Protein AF-A0A8H6TAQ1-F1 (afdb_monomer_lite)

pLDDT: mean 70.36, std 21.21, range [20.34, 95.06]

Foldseek 3Di:
DQFPQNVQVVVVHGDPPVCSVVVVVVVVVVVVVVVVVVPPDPDDAPADDCVQWPWAPWDCDDWPDLWFIWTKTAAGPVDDLQPPWAKEFELLAADAPGFRPNSEPVDGTDHDNHHDPLPSHMYTYAAEHHVPDAQDDDDDDDDDPDDDQDDAPNFAATEMETDDPDRDYHTGQVSCVVVQKHRDFDDWLQFACPRGDGSDNVRHTYAYIYNDPLVRLSRSLSGTADPVPGPRNVPHHHSVPDDSSSVVVVVDDDADEDEDPQVDPPHDPVVVVVVVVVLVVSVVVPHHYDYDYDPD

Structure (mmCIF, N/CA/C/O backbone):
data_AF-A0A8H6TAQ1-F1
#
_entry.id   AF-A0A8H6TAQ1-F1
#
loop_
_atom_site.group_PDB
_atom_site.id
_atom_site.type_symbol
_atom_site.label_atom_id
_atom_site.label_alt_id
_atom_site.label_comp_id
_atom_site.label_asym_id
_atom_site.label_entity_id
_atom_site.label_seq_id
_atom_site.pdbx_PDB_ins_code
_atom_site.Cartn_x
_atom_site.Cartn_y
_atom_site.Cartn_z
_atom_site.occupancy
_atom_site.B_iso_or_equiv
_atom_site.auth_seq_id
_atom_site.auth_comp_id
_atom_site.auth_asym_id
_atom_site.auth_atom_id
_atom_site.pdbx_PDB_model_num
ATOM 1 N N . MET A 1 1 ? 18.334 12.173 -37.979 1.00 51.53 1 MET A N 1
ATOM 2 C CA . MET A 1 1 ? 18.819 11.471 -36.769 1.00 51.53 1 MET A CA 1
ATOM 3 C C . MET A 1 1 ? 19.715 12.417 -35.981 1.00 51.53 1 MET A C 1
ATOM 5 O O . MET A 1 1 ? 20.386 13.231 -36.604 1.00 51.53 1 MET A O 1
ATOM 9 N N . ALA A 1 2 ? 19.670 12.401 -34.647 1.00 61.97 2 ALA A N 1
ATOM 10 C CA . ALA A 1 2 ? 20.609 13.182 -33.835 1.00 61.97 2 ALA A CA 1
ATOM 11 C C . ALA A 1 2 ? 21.993 12.512 -33.882 1.00 61.97 2 ALA A C 1
ATOM 13 O O . ALA A 1 2 ? 22.070 11.298 -33.733 1.00 61.97 2 ALA A O 1
ATOM 14 N N . THR A 1 3 ? 23.062 13.274 -34.123 1.00 78.19 3 THR A N 1
ATOM 15 C CA . THR A 1 3 ? 24.439 12.754 -34.086 1.00 78.19 3 THR A CA 1
ATOM 16 C C . THR A 1 3 ? 24.910 12.591 -32.634 1.00 78.19 3 THR A C 1
ATOM 18 O O . THR A 1 3 ? 24.432 13.340 -31.771 1.00 78.19 3 THR A O 1
ATOM 21 N N . PRO A 1 4 ? 25.858 11.677 -32.337 1.00 82.12 4 PRO A N 1
ATOM 22 C CA . PRO A 1 4 ? 26.439 11.538 -30.998 1.00 82.12 4 PRO A CA 1
ATOM 23 C C . PRO A 1 4 ? 26.922 12.878 -30.426 1.00 82.12 4 PRO A C 1
ATOM 25 O O . PRO A 1 4 ? 26.597 13.212 -29.289 1.00 82.12 4 PRO A O 1
ATOM 28 N N . ALA A 1 5 ? 27.574 13.707 -31.250 1.00 82.56 5 ALA A N 1
ATOM 29 C CA . ALA A 1 5 ? 28.028 15.046 -30.873 1.00 82.56 5 ALA A CA 1
ATOM 30 C C . ALA A 1 5 ? 26.880 15.977 -30.432 1.00 82.56 5 ALA A C 1
ATOM 32 O O . ALA A 1 5 ? 26.985 16.651 -29.408 1.00 82.56 5 ALA A O 1
ATOM 33 N N . LYS A 1 6 ? 25.743 15.975 -31.146 1.00 84.25 6 LYS A N 1
ATOM 34 C CA . LYS A 1 6 ? 24.574 16.803 -30.798 1.00 84.25 6 LYS A CA 1
ATOM 35 C C . LYS A 1 6 ? 23.941 16.377 -29.471 1.00 84.25 6 LYS A C 1
ATOM 37 O O . LYS A 1 6 ? 23.485 17.230 -28.710 1.00 84.25 6 LYS A O 1
ATOM 42 N N . THR A 1 7 ? 23.888 15.074 -29.200 1.00 85.50 7 THR A N 1
ATOM 43 C CA . THR A 1 7 ? 23.378 14.541 -27.928 1.00 85.50 7 THR A CA 1
ATOM 44 C C . THR A 1 7 ? 24.349 14.833 -26.785 1.00 85.50 7 THR A C 1
ATOM 46 O O . THR A 1 7 ? 23.918 15.307 -25.737 1.00 85.50 7 THR A O 1
ATOM 49 N N . ALA A 1 8 ? 25.653 14.653 -27.005 1.00 86.88 8 ALA A N 1
ATOM 50 C CA . ALA A 1 8 ? 26.699 14.950 -26.031 1.00 86.88 8 ALA A CA 1
ATOM 51 C C . ALA A 1 8 ? 26.699 16.423 -25.602 1.00 86.88 8 ALA A C 1
ATOM 53 O O . ALA A 1 8 ? 26.700 16.709 -24.406 1.00 86.88 8 ALA A O 1
ATOM 54 N N . SER A 1 9 ? 26.581 17.363 -26.548 1.00 87.38 9 SER A N 1
ATOM 55 C CA . SER A 1 9 ? 26.550 18.796 -26.222 1.00 87.38 9 SER A CA 1
ATOM 56 C C . SER A 1 9 ? 25.367 19.182 -25.327 1.00 87.38 9 SER A C 1
ATOM 58 O O . SER A 1 9 ? 25.495 20.077 -24.496 1.00 87.38 9 SER A O 1
ATOM 60 N N . ARG A 1 10 ? 24.223 18.487 -25.433 1.00 89.62 10 ARG A N 1
ATOM 61 C CA . ARG A 1 10 ? 23.076 18.692 -24.526 1.00 89.62 10 ARG A CA 1
ATOM 62 C C . ARG A 1 10 ? 23.354 18.227 -23.096 1.00 89.62 10 ARG A C 1
ATOM 64 O O . ARG A 1 10 ? 22.711 18.722 -22.179 1.00 89.62 10 ARG A O 1
ATOM 71 N N . LEU A 1 11 ? 24.284 17.293 -22.922 1.00 90.50 11 LEU A N 1
ATOM 72 C CA . LEU A 1 11 ? 24.740 16.775 -21.632 1.00 90.50 11 LEU A CA 1
ATOM 73 C C . LEU A 1 11 ? 26.003 17.496 -21.132 1.00 90.50 11 LEU A C 1
ATOM 75 O O . LEU A 1 11 ? 26.654 17.011 -20.213 1.00 90.50 11 LEU A O 1
ATOM 79 N N . ALA A 1 12 ? 26.362 18.632 -21.744 1.00 92.31 12 ALA A N 1
ATOM 80 C CA . ALA A 1 12 ? 27.602 19.364 -21.478 1.00 92.31 12 ALA A CA 1
ATOM 81 C C . ALA A 1 12 ? 28.881 18.522 -21.685 1.00 92.31 12 ALA A C 1
ATOM 83 O O . ALA A 1 12 ? 29.914 18.786 -21.072 1.00 92.31 12 ALA A O 1
ATOM 84 N N . PHE A 1 13 ? 28.821 17.532 -22.580 1.00 91.12 13 PHE A N 1
ATOM 85 C CA . PHE A 1 13 ? 29.953 16.707 -22.994 1.00 91.12 13 PHE A CA 1
ATOM 86 C C . PHE A 1 13 ? 30.366 17.038 -24.436 1.00 91.12 13 PHE A C 1
ATOM 88 O O . PHE A 1 13 ? 29.522 17.331 -25.287 1.00 91.12 13 PHE A O 1
ATOM 95 N N . ALA A 1 14 ? 31.664 16.984 -24.730 1.00 89.69 14 ALA A N 1
ATOM 96 C CA . ALA A 1 14 ? 32.198 17.184 -26.074 1.00 89.69 14 ALA A CA 1
ATOM 97 C C . ALA A 1 14 ? 32.838 15.885 -26.566 1.00 89.69 14 ALA A C 1
ATOM 99 O O . ALA A 1 14 ? 33.737 15.354 -25.920 1.00 89.69 14 ALA A O 1
ATOM 100 N N . ILE A 1 15 ? 32.371 15.389 -27.712 1.00 88.69 15 ILE A N 1
ATOM 101 C CA . ILE A 1 15 ? 32.983 14.256 -28.410 1.00 88.69 15 ILE A CA 1
ATOM 102 C C . ILE A 1 15 ? 33.846 14.849 -29.529 1.00 88.69 15 ILE A C 1
ATOM 104 O O . ILE A 1 15 ? 33.280 15.533 -30.390 1.00 88.69 15 ILE A O 1
ATOM 108 N N . PRO A 1 16 ? 35.177 14.641 -29.522 1.00 90.69 16 PRO A N 1
ATOM 109 C CA . PRO A 1 16 ? 36.041 15.052 -30.625 1.00 90.69 16 PRO A CA 1
ATOM 110 C C . PRO A 1 16 ? 35.575 14.442 -31.947 1.00 90.69 16 PRO A C 1
ATOM 112 O O . PRO A 1 16 ? 35.004 13.350 -31.967 1.00 90.69 16 PRO A O 1
ATOM 115 N N . GLU A 1 17 ? 35.787 15.155 -33.050 1.00 87.00 17 GLU A N 1
ATOM 116 C CA . GLU A 1 17 ? 35.286 14.738 -34.362 1.00 87.00 17 GLU A CA 1
ATOM 117 C C . GLU A 1 17 ? 35.840 13.368 -34.769 1.00 87.00 17 GLU A C 1
ATOM 119 O O . GLU A 1 17 ? 35.087 12.533 -35.266 1.00 87.00 17 GLU A O 1
ATOM 124 N N . GLU A 1 18 ? 37.101 13.094 -34.427 1.00 91.12 18 GLU A N 1
ATOM 125 C CA . GLU A 1 18 ? 37.777 11.822 -34.680 1.00 91.12 18 GLU A CA 1
ATOM 126 C C . GLU A 1 18 ? 37.161 10.614 -33.954 1.00 91.12 18 GLU A C 1
ATOM 128 O O . GLU A 1 18 ? 37.329 9.488 -34.410 1.00 91.12 18 GLU A O 1
ATOM 133 N N . HIS A 1 19 ? 36.420 10.827 -32.862 1.00 90.38 19 HIS A N 1
ATOM 134 C CA . HIS A 1 19 ? 35.819 9.750 -32.066 1.00 90.38 19 HIS A CA 1
ATOM 135 C C . HIS A 1 19 ? 34.326 9.550 -32.349 1.00 90.38 19 HIS A C 1
ATOM 137 O O . HIS A 1 19 ? 33.699 8.670 -31.757 1.00 90.38 19 HIS A O 1
ATOM 143 N N . GLN A 1 20 ? 33.709 10.350 -33.225 1.00 87.69 20 GLN A N 1
ATOM 144 C CA . GLN A 1 20 ? 32.260 10.267 -33.445 1.00 87.69 20 GLN A CA 1
ATOM 145 C C . GLN A 1 20 ? 31.812 8.894 -33.963 1.00 87.69 20 GLN A C 1
ATOM 147 O O . GLN A 1 20 ? 30.766 8.408 -33.526 1.00 87.69 20 GLN A O 1
ATOM 152 N N . ASP A 1 21 ? 32.604 8.267 -34.834 1.00 90.06 21 ASP A N 1
ATOM 153 C CA . ASP A 1 21 ? 32.304 6.945 -35.392 1.00 90.06 21 ASP A CA 1
ATOM 154 C C . ASP A 1 21 ? 32.416 5.838 -34.332 1.00 90.06 21 ASP A C 1
ATOM 156 O O . ASP A 1 21 ? 31.532 4.988 -34.237 1.00 90.06 21 ASP A O 1
ATOM 160 N N . GLU A 1 22 ? 33.428 5.900 -33.460 1.00 91.50 22 GLU A N 1
ATOM 161 C CA . GLU A 1 22 ? 33.604 4.957 -32.342 1.00 91.50 22 GLU A CA 1
ATOM 162 C C . GLU A 1 22 ? 32.435 5.044 -31.344 1.00 91.50 22 GLU A C 1
ATOM 164 O O . GLU A 1 22 ? 31.878 4.032 -30.911 1.00 91.50 22 GLU A O 1
ATOM 169 N N . TYR A 1 23 ? 32.000 6.265 -31.008 1.00 90.94 23 TYR A N 1
ATOM 170 C CA . TYR A 1 23 ? 30.825 6.476 -30.156 1.00 90.94 23 TYR A CA 1
ATOM 171 C C . TYR A 1 23 ? 29.537 5.997 -30.826 1.00 90.94 23 TYR A C 1
ATOM 173 O O . TYR A 1 23 ? 28.653 5.464 -30.150 1.00 90.94 23 TYR A O 1
ATOM 181 N N . LEU A 1 24 ? 29.405 6.182 -32.141 1.00 90.56 24 LEU A N 1
ATOM 182 C CA . LEU A 1 24 ? 28.261 5.675 -32.888 1.00 90.56 24 LEU A CA 1
ATOM 183 C C . LEU A 1 24 ? 28.220 4.143 -32.852 1.00 90.56 24 LEU A C 1
ATOM 185 O O . LEU A 1 24 ? 27.152 3.581 -32.616 1.00 90.56 24 LEU A O 1
ATOM 189 N N . GLU A 1 25 ? 29.359 3.474 -33.023 1.00 92.56 25 GLU A N 1
ATOM 190 C CA . GLU A 1 25 ? 29.460 2.015 -32.938 1.00 92.56 25 GLU A CA 1
ATOM 191 C C . GLU A 1 25 ? 29.049 1.493 -31.550 1.00 92.56 25 GLU A C 1
ATOM 193 O O . GLU A 1 25 ? 28.249 0.555 -31.450 1.00 92.56 25 GLU A O 1
ATOM 198 N N . LEU A 1 26 ? 29.508 2.145 -30.475 1.00 92.56 26 LEU A N 1
ATOM 199 C CA . LEU A 1 26 ? 29.123 1.800 -29.102 1.00 92.56 26 LEU A CA 1
ATOM 200 C C . LEU A 1 26 ? 27.617 1.982 -28.863 1.00 92.56 26 LEU A C 1
ATOM 202 O O . LEU A 1 26 ? 26.960 1.096 -28.312 1.00 92.56 26 LEU A O 1
ATOM 206 N N . LEU A 1 27 ? 27.048 3.108 -29.302 1.00 91.81 27 LEU A N 1
ATOM 207 C CA . LEU A 1 27 ? 25.613 3.375 -29.173 1.00 91.81 27 LEU A CA 1
ATOM 208 C C . LEU A 1 27 ? 24.778 2.368 -29.969 1.00 91.81 27 LEU A C 1
ATOM 210 O O . LEU A 1 27 ? 23.749 1.915 -29.477 1.00 91.81 27 LEU A O 1
ATOM 214 N N . GLN A 1 28 ? 25.234 1.961 -31.155 1.00 93.00 28 GLN A N 1
ATOM 215 C CA . GLN A 1 28 ? 24.582 0.906 -31.932 1.00 93.00 28 GLN A CA 1
ATOM 216 C C . GLN A 1 28 ? 24.657 -0.458 -31.238 1.00 93.00 28 GLN A C 1
ATOM 218 O O . GLN A 1 28 ? 23.730 -1.255 -31.360 1.00 93.00 28 GLN A O 1
ATOM 223 N N . ALA A 1 29 ? 25.737 -0.760 -30.513 1.00 94.88 29 ALA A N 1
ATOM 224 C CA . ALA A 1 29 ? 25.816 -1.983 -29.718 1.00 94.88 29 ALA A CA 1
ATOM 225 C C . ALA A 1 29 ? 24.787 -1.985 -28.575 1.00 94.88 29 ALA A C 1
ATOM 227 O O . ALA A 1 29 ? 24.110 -2.995 -28.375 1.00 94.88 29 ALA A O 1
ATOM 228 N N . ILE A 1 30 ? 24.620 -0.850 -27.885 1.00 93.50 30 ILE A N 1
ATOM 229 C CA . ILE A 1 30 ? 23.589 -0.669 -26.849 1.00 93.50 30 ILE A CA 1
ATOM 230 C C . ILE A 1 30 ? 22.185 -0.766 -27.459 1.00 93.50 30 ILE A C 1
ATOM 232 O O . ILE A 1 30 ? 21.335 -1.458 -26.906 1.00 93.50 30 ILE A O 1
ATOM 236 N N . ASP A 1 31 ? 21.950 -0.140 -28.614 1.00 93.44 31 ASP A N 1
ATOM 237 C CA . ASP A 1 31 ? 20.669 -0.197 -29.329 1.00 93.44 31 ASP A CA 1
ATOM 238 C C . ASP A 1 31 ? 20.304 -1.632 -29.729 1.00 93.44 31 ASP A C 1
ATOM 240 O O . ASP A 1 31 ? 19.191 -2.082 -29.470 1.00 93.44 31 ASP A O 1
ATOM 244 N N . ARG A 1 32 ? 21.263 -2.411 -30.250 1.00 95.06 32 ARG A N 1
ATOM 245 C CA . ARG A 1 32 ? 21.057 -3.840 -30.542 1.00 95.06 32 ARG A CA 1
ATOM 246 C C . ARG A 1 32 ? 20.730 -4.650 -29.289 1.00 95.06 32 ARG A C 1
ATOM 248 O O . ARG A 1 32 ? 19.872 -5.527 -29.351 1.00 95.06 32 ARG A O 1
ATOM 255 N N . ALA A 1 33 ? 21.396 -4.378 -28.166 1.00 93.94 33 ALA A N 1
ATOM 256 C CA . ALA A 1 33 ? 21.107 -5.048 -26.900 1.00 93.94 33 ALA A CA 1
ATOM 257 C C . ALA A 1 33 ? 19.704 -4.691 -26.381 1.00 93.94 33 ALA A C 1
ATOM 259 O O . ALA A 1 33 ? 18.945 -5.582 -26.004 1.00 93.94 33 ALA A O 1
ATOM 260 N N . ALA A 1 34 ? 19.326 -3.412 -26.435 1.00 91.88 34 ALA A N 1
ATOM 261 C CA . ALA A 1 34 ? 17.986 -2.953 -26.086 1.00 91.88 34 ALA A CA 1
ATOM 262 C C . ALA A 1 34 ? 16.926 -3.582 -27.002 1.00 91.88 34 ALA A C 1
ATOM 264 O O . ALA A 1 34 ? 15.932 -4.107 -26.513 1.00 91.88 34 ALA A O 1
ATOM 265 N N . ALA A 1 35 ? 17.161 -3.618 -28.315 1.00 92.62 35 ALA A N 1
ATOM 266 C CA . ALA A 1 35 ? 16.273 -4.264 -29.277 1.00 92.62 35 ALA A CA 1
ATOM 267 C C . ALA A 1 35 ? 16.126 -5.768 -29.008 1.00 92.62 35 ALA A C 1
ATOM 269 O O . ALA A 1 35 ? 15.024 -6.297 -29.116 1.00 92.62 35 ALA A O 1
ATOM 270 N N . ALA A 1 36 ? 17.204 -6.453 -28.613 1.00 92.06 36 ALA A N 1
ATOM 271 C CA . ALA A 1 36 ? 17.144 -7.856 -28.219 1.00 92.06 36 ALA A CA 1
ATOM 272 C C . ALA A 1 36 ? 16.288 -8.060 -26.961 1.00 92.06 36 ALA A C 1
ATOM 274 O O . ALA A 1 36 ? 15.477 -8.981 -26.938 1.00 92.06 36 ALA A O 1
ATOM 275 N N . ILE A 1 37 ? 16.415 -7.196 -25.946 1.00 88.50 37 ILE A N 1
ATOM 276 C CA . ILE A 1 37 ? 15.564 -7.222 -24.742 1.00 88.50 37 ILE A CA 1
ATOM 277 C C . ILE A 1 37 ? 14.102 -6.968 -25.119 1.00 88.50 37 ILE A C 1
ATOM 279 O O . ILE A 1 37 ? 13.239 -7.755 -24.758 1.00 88.50 37 ILE A O 1
ATOM 283 N N . MET A 1 38 ? 13.820 -5.938 -25.917 1.00 86.31 38 MET A N 1
ATOM 284 C CA . MET A 1 38 ? 12.456 -5.615 -26.358 1.00 86.31 38 MET A CA 1
ATOM 285 C C . MET A 1 38 ? 11.839 -6.686 -27.271 1.00 86.31 38 MET A C 1
ATOM 287 O O . MET A 1 38 ? 10.620 -6.745 -27.405 1.00 86.31 38 MET A O 1
ATOM 291 N N . ALA A 1 39 ? 12.666 -7.515 -27.914 1.00 88.88 39 ALA A N 1
ATOM 292 C CA . ALA A 1 39 ? 12.232 -8.662 -28.706 1.00 88.88 39 ALA A CA 1
ATOM 293 C C . ALA A 1 39 ? 11.999 -9.929 -27.866 1.00 88.88 39 ALA A C 1
ATOM 295 O O . ALA A 1 39 ? 11.503 -10.921 -28.410 1.00 88.88 39 ALA A O 1
ATOM 296 N N . HIS A 1 40 ? 12.352 -9.930 -26.572 1.00 84.31 40 HIS A N 1
ATOM 297 C CA . HIS A 1 40 ? 11.938 -11.013 -25.687 1.00 84.31 40 HIS A CA 1
ATOM 298 C C . HIS A 1 40 ? 10.407 -11.053 -25.610 1.00 84.31 40 HIS A C 1
ATOM 300 O O . HIS A 1 40 ? 9.741 -10.033 -25.813 1.00 84.31 40 HIS A O 1
ATOM 306 N N . PRO A 1 41 ? 9.827 -12.234 -25.336 1.00 76.56 41 PRO A N 1
ATOM 307 C CA . PRO A 1 41 ? 8.415 -12.324 -25.009 1.00 76.56 41 PRO A CA 1
ATOM 308 C C . PRO A 1 41 ? 8.066 -11.294 -23.928 1.00 76.56 41 PRO A C 1
ATOM 310 O O . PRO A 1 41 ? 8.909 -11.033 -23.066 1.00 76.56 41 PRO A O 1
ATOM 313 N N . PRO A 1 42 ? 6.852 -10.720 -23.964 1.00 72.62 42 PRO A N 1
ATOM 314 C CA . PRO A 1 42 ? 6.420 -9.793 -22.931 1.00 72.62 42 PRO A CA 1
ATOM 315 C C . PRO A 1 42 ? 6.604 -10.425 -21.552 1.00 72.62 42 PRO A C 1
ATOM 317 O O . PRO A 1 42 ? 6.473 -11.647 -21.402 1.00 72.62 42 PRO A O 1
ATOM 320 N N . ASP A 1 43 ? 6.901 -9.578 -20.568 1.00 71.12 43 ASP A N 1
ATOM 321 C CA . ASP A 1 43 ? 7.032 -9.998 -19.180 1.00 71.12 43 ASP A CA 1
ATOM 322 C C . ASP A 1 43 ? 5.832 -10.845 -18.751 1.00 71.12 43 ASP A C 1
ATOM 324 O O . ASP A 1 43 ? 4.712 -10.714 -19.261 1.00 71.12 43 ASP A O 1
ATOM 328 N N . TYR A 1 44 ? 6.068 -11.745 -17.798 1.00 68.94 44 TYR A N 1
ATOM 329 C CA . TYR A 1 44 ? 4.994 -12.556 -17.252 1.00 68.94 44 TYR A CA 1
ATOM 330 C C . TYR A 1 44 ? 3.896 -11.652 -16.679 1.00 68.94 44 TYR A C 1
ATOM 332 O O . TYR A 1 44 ? 4.094 -10.937 -15.697 1.00 68.94 44 TYR A O 1
ATOM 340 N N . HIS A 1 45 ? 2.712 -11.733 -17.277 1.00 67.38 45 HIS A N 1
ATOM 341 C CA . HIS A 1 45 ? 1.503 -11.125 -16.751 1.00 67.38 45 HIS A CA 1
ATOM 342 C C . HIS A 1 45 ? 0.628 -12.233 -16.165 1.00 67.38 45 HIS A C 1
ATOM 344 O O . HIS A 1 45 ? 0.233 -13.138 -16.908 1.00 67.38 45 HIS A O 1
ATOM 350 N N . PRO A 1 46 ? 0.305 -12.199 -14.858 1.00 67.19 46 PRO A N 1
ATOM 351 C CA . PRO A 1 46 ? -0.583 -13.194 -14.286 1.00 67.19 46 PRO A CA 1
ATOM 352 C C . PRO A 1 46 ? -1.936 -13.146 -14.999 1.00 67.19 46 PRO A C 1
ATOM 354 O O . PRO A 1 46 ? -2.544 -12.083 -15.152 1.00 67.19 46 PRO A O 1
ATOM 357 N N . ALA A 1 47 ? -2.383 -14.313 -15.466 1.00 69.62 47 ALA A N 1
ATOM 358 C CA . ALA A 1 47 ? -3.637 -14.437 -16.190 1.00 69.62 47 ALA A CA 1
ATOM 359 C C . ALA A 1 47 ? -4.815 -14.045 -15.291 1.00 69.62 47 ALA A C 1
ATOM 361 O O . ALA A 1 47 ? -4.896 -14.432 -14.124 1.00 69.62 47 ALA A O 1
ATOM 362 N N . VAL A 1 48 ? -5.749 -13.285 -15.855 1.00 74.56 48 VAL A N 1
ATOM 363 C CA . VAL A 1 48 ? -6.918 -12.789 -15.130 1.00 74.56 48 VAL A CA 1
ATOM 364 C C . VAL A 1 48 ? -8.074 -13.740 -15.372 1.00 74.56 48 VAL A C 1
ATOM 366 O O . VAL A 1 48 ? -8.574 -13.858 -16.491 1.00 74.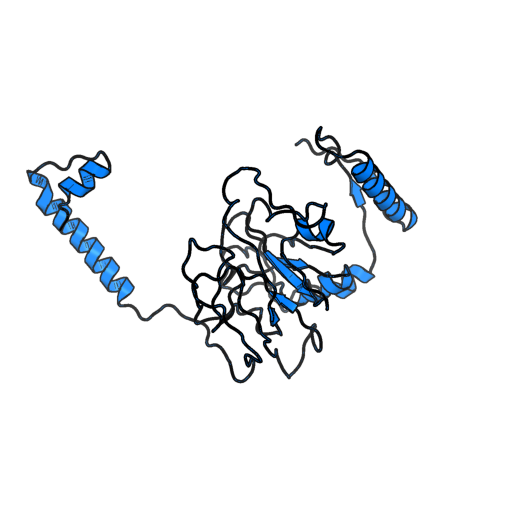56 48 VAL A O 1
ATOM 369 N N . ASP A 1 49 ? -8.536 -14.388 -14.310 1.00 77.50 49 ASP A N 1
ATOM 370 C CA . ASP A 1 49 ? -9.703 -15.255 -14.381 1.00 77.50 49 ASP A CA 1
ATOM 371 C C . ASP A 1 49 ? -10.995 -14.426 -14.323 1.00 77.50 49 ASP A C 1
ATOM 373 O O . ASP A 1 49 ? -11.567 -14.178 -13.262 1.00 77.50 49 ASP A O 1
ATOM 377 N N . LEU A 1 50 ? -11.461 -13.973 -15.487 1.00 79.25 50 LEU A N 1
ATOM 378 C CA . LEU A 1 50 ? -12.730 -13.249 -15.613 1.00 79.25 50 LEU A CA 1
ATOM 379 C C . LEU A 1 50 ? -13.957 -14.149 -15.399 1.00 79.25 50 LEU A C 1
ATOM 381 O O . LEU A 1 50 ? -15.053 -13.625 -15.200 1.00 79.25 50 LEU A O 1
ATOM 385 N N . SER A 1 51 ? -13.790 -15.476 -15.437 1.00 81.19 51 SER A N 1
ATOM 386 C CA . SER A 1 51 ? -14.870 -16.419 -15.140 1.00 81.19 51 SER A CA 1
ATOM 387 C C . SER A 1 51 ? -15.128 -16.495 -13.636 1.00 81.19 51 SER A C 1
ATOM 389 O O . SER A 1 51 ? -16.280 -16.436 -13.204 1.00 81.19 51 SER A O 1
ATOM 391 N N . ARG A 1 52 ? -14.052 -16.516 -12.841 1.00 73.44 52 ARG A N 1
ATOM 392 C CA . ARG A 1 52 ? -14.101 -16.472 -11.378 1.00 73.44 52 ARG A CA 1
ATOM 393 C C . ARG A 1 52 ? -14.357 -15.061 -10.854 1.00 73.44 52 ARG A C 1
ATOM 395 O O . ARG A 1 52 ? -15.116 -14.906 -9.903 1.00 73.44 52 ARG A O 1
ATOM 402 N N . PHE A 1 53 ? -13.800 -14.038 -11.511 1.00 76.38 53 PHE A N 1
ATOM 403 C CA . PHE A 1 53 ? -13.889 -12.634 -11.092 1.00 76.38 53 PHE A CA 1
ATOM 404 C C . PHE A 1 53 ? -14.551 -11.727 -12.139 1.00 76.38 53 PHE A C 1
ATOM 406 O O . PHE A 1 53 ? -13.914 -10.805 -12.669 1.00 76.38 53 PHE A O 1
ATOM 413 N N . PRO A 1 54 ? -15.840 -11.938 -12.457 1.00 78.75 54 PRO A N 1
ATOM 414 C CA . PRO A 1 54 ? -16.516 -11.152 -13.476 1.00 78.75 54 PRO A CA 1
ATOM 415 C C . PRO A 1 54 ? -16.622 -9.682 -13.063 1.00 78.75 54 PRO A C 1
ATOM 417 O O . PRO A 1 54 ? -16.909 -9.349 -11.907 1.00 78.75 54 PRO A O 1
ATOM 420 N N . ARG A 1 55 ? -16.425 -8.795 -14.043 1.00 78.81 55 ARG A N 1
ATOM 421 C CA . ARG A 1 55 ? -16.728 -7.365 -13.922 1.00 78.81 55 ARG A CA 1
ATOM 422 C C . ARG A 1 55 ? -18.221 -7.168 -14.186 1.00 78.81 55 ARG A C 1
ATOM 424 O O . ARG A 1 55 ? -18.723 -7.552 -15.237 1.00 78.81 55 ARG A O 1
ATOM 431 N N . ILE A 1 56 ? -18.928 -6.599 -13.223 1.00 75.25 56 ILE A N 1
ATOM 432 C CA . ILE A 1 56 ? -20.380 -6.409 -13.223 1.00 75.25 56 ILE A CA 1
ATOM 433 C C . ILE A 1 56 ? -20.656 -4.908 -13.166 1.00 75.25 56 ILE A C 1
ATOM 435 O O . ILE A 1 56 ? -20.052 -4.203 -12.359 1.00 75.25 56 ILE A O 1
ATOM 439 N N . ASP A 1 57 ? -21.571 -4.425 -14.009 1.00 74.56 57 ASP A N 1
ATOM 440 C CA . ASP A 1 57 ? -21.976 -3.012 -14.079 1.00 74.56 57 ASP A CA 1
ATOM 441 C C . ASP A 1 57 ? -20.791 -2.036 -14.233 1.00 74.56 57 ASP A C 1
ATOM 443 O O . ASP A 1 57 ? -20.803 -0.942 -13.669 1.00 74.56 57 ASP A O 1
ATOM 447 N N . ALA A 1 58 ? -19.736 -2.441 -14.950 1.00 70.31 58 ALA A N 1
ATOM 448 C CA . ALA A 1 58 ? -18.551 -1.611 -15.135 1.00 70.31 58 ALA A CA 1
ATOM 449 C C . ALA A 1 58 ? -18.873 -0.398 -16.024 1.00 70.31 58 ALA A C 1
ATOM 451 O O . ALA A 1 58 ? -19.244 -0.540 -17.190 1.00 70.31 58 ALA A O 1
ATOM 452 N N . HIS A 1 59 ? -18.719 0.799 -15.468 1.00 69.75 59 HIS A N 1
ATOM 453 C CA . HIS A 1 59 ? -18.823 2.071 -16.160 1.00 69.75 59 HIS A CA 1
ATOM 454 C C . HIS A 1 59 ? -17.451 2.732 -16.212 1.00 69.75 59 HIS A C 1
ATOM 456 O O . HIS A 1 59 ? -16.870 3.098 -15.188 1.00 69.75 59 HIS A O 1
ATOM 462 N N . PHE A 1 60 ? -16.952 2.909 -17.430 1.00 71.50 60 PHE A N 1
ATOM 463 C CA . PHE A 1 60 ? -15.681 3.568 -17.674 1.00 71.50 60 PHE A CA 1
ATOM 464 C C . PHE A 1 60 ? -15.897 5.047 -17.992 1.00 71.50 60 PHE A C 1
ATOM 466 O O . PHE A 1 60 ? -16.836 5.392 -18.718 1.00 71.50 60 PHE A O 1
ATOM 473 N N . PRO A 1 61 ? -15.050 5.931 -17.451 1.00 67.06 61 PRO A N 1
ATOM 474 C CA . PRO A 1 61 ? -15.181 7.354 -17.682 1.00 67.06 61 PRO A CA 1
ATOM 475 C C . PRO A 1 61 ? -14.858 7.709 -19.136 1.00 67.06 61 PRO A C 1
ATOM 477 O O . PRO A 1 61 ? -14.011 7.087 -19.773 1.00 67.06 61 PRO A O 1
ATOM 480 N N . ALA A 1 62 ? -15.520 8.744 -19.657 1.00 70.00 62 ALA A N 1
ATOM 481 C CA . ALA A 1 62 ? -15.166 9.303 -20.957 1.00 70.00 62 ALA A CA 1
ATOM 482 C C . ALA A 1 62 ? -13.750 9.923 -20.918 1.00 70.00 62 ALA A C 1
ATOM 484 O O . ALA A 1 62 ? -13.344 10.431 -19.864 1.00 70.00 62 ALA A O 1
ATOM 485 N N . PRO A 1 63 ? -13.016 9.950 -22.046 1.00 65.81 63 PRO A N 1
ATOM 486 C CA . PRO A 1 63 ? -11.724 10.629 -22.128 1.00 65.81 63 PRO A CA 1
ATOM 487 C C . PRO A 1 63 ? -11.797 12.074 -21.606 1.00 65.81 63 PRO A C 1
ATOM 489 O O . PRO A 1 63 ? -12.705 12.823 -21.964 1.00 65.81 63 PRO A O 1
ATOM 492 N N . GLY A 1 64 ? -10.856 12.463 -20.737 1.00 59.56 64 GLY A N 1
ATOM 493 C CA . GLY A 1 64 ? -10.805 13.800 -20.121 1.00 59.56 64 GLY A CA 1
ATOM 494 C C . GLY A 1 64 ? -11.706 14.007 -18.893 1.00 59.56 64 GLY A C 1
ATOM 495 O O . GLY A 1 64 ? -11.724 15.098 -18.324 1.00 59.56 64 GLY A O 1
ATOM 496 N N . SER A 1 65 ? -12.441 12.980 -18.459 1.00 60.12 65 SER A N 1
ATOM 497 C CA . SER A 1 65 ? -13.209 12.992 -17.210 1.00 60.12 65 SER A CA 1
ATOM 498 C C . SER A 1 65 ? -12.300 13.017 -15.975 1.00 60.12 65 SER A C 1
ATOM 500 O O . SER A 1 65 ? -11.246 12.392 -15.948 1.00 60.12 65 SER A O 1
ATOM 502 N N . THR A 1 66 ? -12.755 13.682 -14.911 1.00 54.59 66 THR A N 1
ATOM 503 C CA . THR A 1 66 ? -12.127 13.653 -13.576 1.00 54.59 66 THR A CA 1
ATOM 504 C C . THR A 1 66 ? -12.668 12.534 -12.675 1.00 54.59 66 THR A C 1
ATOM 506 O O . THR A 1 66 ? -12.328 12.466 -11.495 1.00 54.59 66 THR A O 1
ATOM 509 N N . ARG A 1 67 ? -13.561 11.684 -13.198 1.00 57.19 67 ARG A N 1
ATOM 510 C CA . ARG A 1 67 ? -14.169 10.557 -12.474 1.00 57.19 67 ARG A CA 1
ATOM 511 C C . ARG A 1 67 ? -13.455 9.257 -12.815 1.00 57.19 67 ARG A C 1
ATOM 513 O O . ARG A 1 67 ? -13.305 8.982 -13.997 1.00 57.19 67 ARG A O 1
ATOM 520 N N . SER A 1 68 ? -13.110 8.455 -11.810 1.00 62.66 68 SER A N 1
ATOM 521 C CA . SER A 1 68 ? -12.609 7.084 -11.990 1.00 62.66 68 SER A CA 1
ATOM 522 C C . SER A 1 68 ? -13.703 6.136 -12.499 1.00 62.66 68 SER A C 1
ATOM 524 O O . SER A 1 68 ? -14.897 6.458 -12.456 1.00 62.66 68 SER A O 1
ATOM 526 N N . ALA A 1 69 ? -13.293 4.956 -12.967 1.00 65.19 69 ALA A N 1
ATOM 527 C CA . ALA A 1 69 ? -14.216 3.881 -13.303 1.00 65.19 69 ALA A CA 1
ATOM 528 C C . ALA A 1 69 ? -15.042 3.445 -12.085 1.00 65.19 69 ALA A C 1
ATOM 530 O O . ALA A 1 69 ? -14.569 3.456 -10.947 1.00 65.19 69 ALA A O 1
ATOM 531 N N . THR A 1 70 ? -16.288 3.052 -12.330 1.00 64.19 70 THR A N 1
ATOM 532 C CA . THR A 1 70 ? -17.159 2.450 -11.319 1.00 64.19 70 THR A CA 1
ATOM 533 C C . THR A 1 70 ? -17.605 1.072 -11.774 1.00 64.19 70 THR A C 1
ATOM 535 O O . THR A 1 70 ? -17.591 0.759 -12.958 1.00 64.19 70 THR A O 1
ATOM 538 N N . GLY A 1 71 ? -17.979 0.209 -10.839 1.00 62.88 71 GLY A N 1
ATOM 539 C CA . GLY A 1 71 ? -18.433 -1.137 -11.161 1.00 62.88 71 GLY A CA 1
ATOM 540 C C . GLY A 1 71 ? -18.414 -2.031 -9.939 1.00 62.88 71 GLY A C 1
ATOM 541 O O . GLY A 1 71 ? -18.328 -1.558 -8.803 1.00 62.88 71 GLY A O 1
ATOM 542 N N . ARG A 1 72 ? -18.499 -3.336 -10.165 1.00 66.94 72 ARG A N 1
ATOM 543 C CA . ARG A 1 72 ? -18.347 -4.366 -9.139 1.00 66.94 72 ARG A CA 1
ATOM 544 C C . ARG A 1 72 ? -17.543 -5.524 -9.700 1.00 66.94 72 ARG A C 1
ATOM 546 O O . ARG A 1 72 ? -17.694 -5.890 -10.859 1.00 66.94 72 ARG A O 1
ATOM 553 N N . ILE A 1 73 ? -16.713 -6.124 -8.869 1.00 69.69 73 ILE A N 1
ATOM 554 C CA . ILE A 1 73 ? -16.058 -7.397 -9.140 1.00 69.69 73 ILE A CA 1
ATOM 555 C C . ILE A 1 73 ? -16.653 -8.386 -8.162 1.00 69.69 73 ILE A C 1
ATOM 557 O O . ILE A 1 73 ? -16.592 -8.172 -6.948 1.00 69.69 73 ILE A O 1
ATOM 561 N N . ARG A 1 74 ? -17.249 -9.458 -8.677 1.00 71.12 74 ARG A N 1
ATOM 562 C CA . ARG A 1 74 ? -17.590 -10.588 -7.816 1.00 71.12 74 ARG A CA 1
ATOM 563 C C . ARG A 1 74 ? -16.280 -11.292 -7.482 1.00 71.12 74 ARG A C 1
ATOM 565 O O . ARG A 1 74 ? -15.553 -11.654 -8.392 1.00 71.12 74 ARG A O 1
ATOM 572 N N . GLY A 1 75 ? -15.954 -11.391 -6.204 1.00 67.25 75 GLY A N 1
ATOM 573 C CA . GLY A 1 75 ? -14.840 -12.196 -5.732 1.00 67.25 75 GLY A CA 1
ATOM 574 C C . GLY A 1 75 ? -15.209 -13.666 -5.665 1.00 67.25 75 GLY A C 1
ATOM 575 O O . GLY A 1 75 ? -16.235 -14.093 -6.196 1.00 67.25 75 GLY A O 1
ATOM 576 N N . ASP A 1 76 ? -14.359 -14.418 -4.984 1.00 69.44 76 ASP A N 1
ATOM 577 C CA . ASP A 1 76 ? -14.393 -15.870 -5.000 1.00 69.44 76 ASP A CA 1
ATOM 578 C C . ASP A 1 76 ? -15.738 -16.447 -4.515 1.00 69.44 76 ASP A C 1
ATOM 580 O O . ASP A 1 76 ? -16.148 -16.155 -3.383 1.00 69.44 76 ASP A O 1
ATOM 584 N N . PRO A 1 77 ? -16.447 -17.246 -5.339 1.00 63.69 77 PRO A N 1
ATOM 585 C CA . PRO A 1 77 ? -17.708 -17.868 -4.939 1.00 63.69 77 PRO A CA 1
ATOM 586 C C . PRO A 1 77 ? -17.546 -18.869 -3.790 1.00 63.69 77 PRO A C 1
ATOM 588 O O . PRO A 1 77 ? -18.499 -19.062 -3.036 1.00 63.69 77 PRO A O 1
ATOM 591 N N . ASP A 1 78 ? -16.354 -19.449 -3.631 1.00 68.19 78 ASP A N 1
ATOM 592 C CA . ASP A 1 78 ? -16.048 -20.423 -2.577 1.00 68.19 78 ASP A CA 1
ATOM 593 C C . ASP A 1 78 ? -15.885 -19.768 -1.188 1.00 68.19 78 ASP A C 1
ATOM 595 O O . ASP A 1 78 ? -15.834 -20.452 -0.165 1.00 68.19 78 ASP A O 1
ATOM 599 N N . GLY A 1 79 ? -15.902 -18.430 -1.134 1.00 62.06 79 GLY A N 1
ATOM 600 C CA . GLY A 1 79 ? -15.871 -17.651 0.099 1.00 62.06 79 GLY A CA 1
ATOM 601 C C . GLY A 1 79 ? -14.468 -17.461 0.683 1.00 62.06 79 GLY A C 1
ATOM 602 O O . GLY A 1 79 ? -13.462 -17.923 0.160 1.00 62.06 79 GLY A O 1
ATOM 603 N N . GLY A 1 80 ? -14.398 -16.704 1.774 1.00 75.69 80 GLY A N 1
ATOM 604 C CA . GLY A 1 80 ? -13.166 -16.356 2.480 1.00 75.69 80 GLY A CA 1
ATOM 605 C C . GLY A 1 80 ? -13.472 -15.430 3.655 1.00 75.69 80 GLY A C 1
ATOM 606 O O . GLY A 1 80 ? -14.642 -15.192 3.964 1.00 75.69 80 GLY A O 1
ATOM 607 N N . LEU A 1 81 ? -12.441 -14.852 4.276 1.00 80.50 81 LEU A N 1
ATOM 608 C CA . LEU A 1 81 ? -12.589 -13.929 5.417 1.00 80.50 81 LEU A CA 1
ATOM 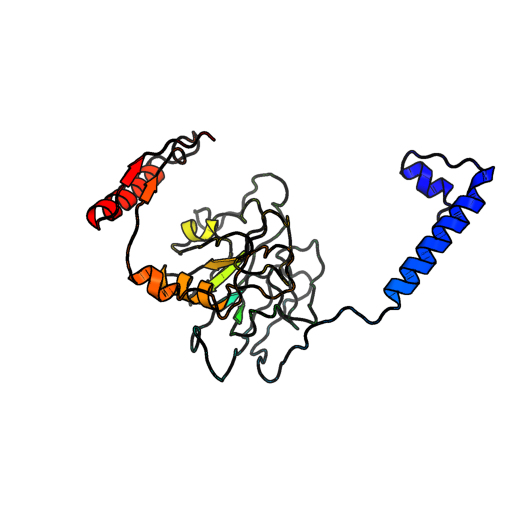609 C C . LEU A 1 81 ? -13.546 -12.755 5.135 1.00 80.50 81 LEU A C 1
ATOM 611 O O . LEU A 1 81 ? -14.212 -12.253 6.036 1.00 80.50 81 LEU A O 1
ATOM 615 N N . LEU A 1 82 ? -13.651 -12.343 3.869 1.00 79.50 82 LEU A N 1
ATOM 616 C CA . LEU A 1 82 ? -14.481 -11.221 3.422 1.00 79.50 82 LEU A CA 1
ATOM 617 C C . LEU A 1 82 ? -15.778 -11.659 2.716 1.00 79.50 82 LEU A C 1
ATOM 619 O O . LEU A 1 82 ? -16.389 -10.865 1.999 1.00 79.50 82 LEU A O 1
ATOM 623 N N . ALA A 1 83 ? -16.225 -12.906 2.898 1.00 80.38 83 ALA A N 1
ATOM 624 C CA . ALA A 1 83 ? -17.455 -13.402 2.281 1.00 80.38 83 ALA A CA 1
ATOM 625 C C . ALA A 1 83 ? -18.669 -12.514 2.620 1.00 80.38 83 ALA A C 1
ATOM 627 O O . ALA A 1 83 ? -18.906 -12.143 3.771 1.00 80.38 83 ALA A O 1
ATOM 628 N N . GLY A 1 84 ? -19.441 -12.143 1.593 1.00 75.69 84 GLY A N 1
ATOM 629 C CA . GLY A 1 84 ? -20.606 -11.261 1.739 1.00 75.69 84 GLY A CA 1
ATOM 630 C C . GLY A 1 84 ? -20.267 -9.802 2.071 1.00 75.69 84 GLY A C 1
ATOM 631 O O . GLY A 1 84 ? -21.173 -8.998 2.300 1.00 75.69 84 GLY A O 1
ATOM 632 N N . ARG A 1 85 ? -18.981 -9.435 2.095 1.00 76.94 85 ARG A N 1
ATOM 633 C CA . ARG A 1 85 ? -18.520 -8.053 2.223 1.00 76.94 85 ARG A CA 1
ATOM 634 C C . ARG A 1 85 ? -18.190 -7.488 0.846 1.00 76.94 85 ARG A C 1
ATOM 636 O O . ARG A 1 85 ? -18.091 -8.196 -0.151 1.00 76.94 85 ARG A O 1
ATOM 643 N N . SER A 1 86 ? -18.056 -6.176 0.779 1.00 73.56 86 SER A N 1
ATOM 644 C CA . SER A 1 86 ? -17.542 -5.495 -0.407 1.00 73.56 86 SER A CA 1
ATOM 645 C C . SER A 1 86 ? -16.408 -4.591 0.027 1.00 73.56 86 SER A C 1
ATOM 647 O O . SER A 1 86 ? -16.474 -4.056 1.120 1.00 73.56 86 SER A O 1
ATOM 649 N N . VAL A 1 87 ? -15.384 -4.392 -0.787 1.00 71.12 87 VAL A N 1
ATOM 650 C CA . VAL A 1 87 ? -14.351 -3.398 -0.475 1.00 71.12 87 VAL A CA 1
ATOM 651 C C . VAL A 1 87 ? -14.214 -2.409 -1.607 1.00 71.12 87 VAL A C 1
ATOM 653 O O . VAL A 1 87 ? -14.540 -2.737 -2.736 1.00 71.12 87 VAL A O 1
ATOM 656 N N . CYS A 1 88 ? -13.763 -1.203 -1.311 1.00 74.50 88 CYS A N 1
ATOM 657 C CA . CYS A 1 88 ? -13.412 -0.200 -2.288 1.00 74.50 88 CYS A CA 1
ATOM 658 C C . CYS A 1 88 ? -11.896 -0.139 -2.446 1.00 74.50 88 CYS A C 1
ATOM 660 O O . CYS A 1 88 ? -11.172 -0.019 -1.456 1.00 74.50 88 CYS A O 1
ATOM 662 N N . LEU A 1 89 ? -11.432 -0.187 -3.690 1.00 70.50 89 LEU A N 1
ATOM 663 C CA . LEU A 1 89 ? -10.022 -0.009 -4.028 1.00 70.50 89 LEU A CA 1
ATOM 664 C C . LEU A 1 89 ? -9.754 1.447 -4.420 1.00 70.50 89 LEU A C 1
ATOM 666 O O . LEU A 1 89 ? -10.579 2.068 -5.096 1.00 70.50 89 LEU A O 1
ATOM 670 N N . LYS A 1 90 ? -8.610 1.988 -3.985 1.00 73.62 90 LYS A N 1
ATOM 671 C CA . LYS A 1 90 ? -8.095 3.280 -4.464 1.00 73.62 90 LYS A CA 1
ATOM 672 C C . LYS A 1 90 ? -7.754 3.153 -5.950 1.00 73.62 90 LYS A C 1
ATOM 674 O O . LYS A 1 90 ? -7.256 2.122 -6.375 1.00 73.62 90 LYS A O 1
ATOM 679 N N . ASP A 1 91 ? -7.958 4.214 -6.726 1.00 72.12 91 ASP A N 1
ATOM 680 C CA . ASP A 1 91 ? -7.700 4.232 -8.181 1.00 72.12 91 ASP A CA 1
ATOM 681 C C . ASP A 1 91 ? -6.220 3.982 -8.555 1.00 72.12 91 ASP A C 1
ATOM 683 O O . ASP A 1 91 ? -5.893 3.664 -9.695 1.00 72.12 91 ASP A O 1
ATOM 687 N N . THR A 1 92 ? -5.306 4.101 -7.586 1.00 74.94 92 THR A N 1
ATOM 688 C CA . THR A 1 92 ? -3.891 3.732 -7.736 1.00 74.94 92 THR A CA 1
ATOM 689 C C . THR A 1 92 ? -3.633 2.232 -7.634 1.00 74.94 92 THR A C 1
ATOM 691 O O . THR A 1 92 ? -2.557 1.788 -8.022 1.00 74.94 92 THR A O 1
ATOM 694 N N . ILE A 1 93 ? -4.603 1.454 -7.147 1.00 76.94 93 ILE A N 1
ATOM 695 C CA . ILE A 1 93 ? -4.559 -0.006 -7.087 1.00 76.94 93 ILE A CA 1
ATOM 696 C C . ILE A 1 93 ? -5.032 -0.563 -8.423 1.00 76.94 93 ILE A C 1
ATOM 698 O O . ILE A 1 93 ? -6.161 -0.317 -8.851 1.00 76.94 93 ILE A O 1
ATOM 702 N N . SER A 1 94 ? -4.171 -1.339 -9.071 1.00 78.44 94 SER A N 1
ATOM 703 C CA . SER A 1 94 ? -4.456 -1.869 -10.397 1.00 78.44 94 SER A CA 1
ATOM 704 C C . SER A 1 94 ? -5.365 -3.071 -10.355 1.00 78.44 94 SER A C 1
ATOM 706 O O . SER A 1 94 ? -5.218 -4.007 -9.565 1.00 78.44 94 SER A O 1
ATOM 708 N N . VAL A 1 95 ? -6.311 -3.047 -11.278 1.00 76.56 95 VAL A N 1
ATOM 709 C CA . VAL A 1 95 ? -7.318 -4.073 -11.424 1.00 76.56 95 VAL A CA 1
ATOM 710 C C . VAL A 1 95 ? -7.505 -4.324 -12.908 1.00 76.56 95 VAL A C 1
ATOM 712 O O . VAL A 1 95 ? -7.870 -3.436 -13.678 1.00 76.56 95 VAL A O 1
ATOM 715 N N . ALA A 1 96 ? -7.292 -5.576 -13.293 1.00 76.69 96 ALA A N 1
ATOM 716 C CA . ALA A 1 96 ? -7.314 -5.970 -14.686 1.00 76.69 96 ALA A CA 1
ATOM 717 C C . ALA A 1 96 ? -8.597 -5.569 -15.417 1.00 76.69 96 ALA A C 1
ATOM 719 O O . ALA A 1 96 ? -9.712 -5.790 -14.915 1.00 76.69 96 ALA A O 1
ATOM 720 N N . GLY A 1 97 ? -8.412 -5.055 -16.633 1.00 74.56 97 GLY A N 1
ATOM 721 C CA . GLY A 1 97 ? -9.495 -4.691 -17.541 1.00 74.56 97 GLY A CA 1
ATOM 722 C C . GLY A 1 97 ? -10.249 -3.424 -17.144 1.00 74.56 97 GLY A C 1
ATOM 723 O O . GLY A 1 97 ? -11.322 -3.179 -17.692 1.00 74.56 97 GLY A O 1
ATOM 724 N N . VAL A 1 98 ? -9.724 -2.633 -16.203 1.00 76.12 98 VAL A N 1
ATOM 725 C CA . VAL A 1 98 ? -10.314 -1.349 -15.826 1.00 76.12 98 VAL A CA 1
ATOM 726 C C . VAL A 1 98 ? -9.306 -0.212 -15.976 1.00 76.12 98 VAL A C 1
ATOM 728 O O . VAL A 1 98 ? -8.199 -0.313 -15.447 1.00 76.12 98 VAL A O 1
ATOM 731 N N . PRO A 1 99 ? -9.679 0.873 -16.678 1.00 74.94 99 PRO A N 1
ATOM 732 C CA . PRO A 1 99 ? -8.859 2.065 -16.785 1.00 74.94 99 PRO A CA 1
ATOM 733 C C . PRO A 1 99 ? -8.683 2.746 -15.430 1.00 74.94 99 PRO A C 1
ATOM 735 O O . PRO A 1 99 ? -9.663 3.079 -14.758 1.00 74.94 99 PRO A O 1
ATOM 738 N N . GLN A 1 100 ? -7.430 3.005 -15.086 1.00 73.31 100 GLN A N 1
ATOM 739 C CA . GLN A 1 100 ? -7.019 3.796 -13.937 1.00 73.31 100 GLN A CA 1
ATOM 740 C C . GLN A 1 100 ? -6.690 5.210 -14.395 1.00 73.31 100 GLN A C 1
ATOM 742 O O . GLN A 1 100 ? -6.040 5.403 -15.428 1.00 73.31 100 GLN A O 1
ATOM 747 N N . LEU A 1 101 ? -7.138 6.202 -13.628 1.00 70.75 101 LEU A N 1
ATOM 748 C CA . LEU A 1 101 ? -6.813 7.605 -13.886 1.00 70.75 101 LEU A CA 1
ATOM 749 C C . LEU A 1 101 ? -5.746 8.131 -12.930 1.00 70.75 101 LEU A C 1
ATOM 751 O O . LEU A 1 101 ? -5.209 9.211 -13.155 1.00 70.75 101 LEU A O 1
ATOM 755 N N . PHE A 1 102 ? -5.458 7.409 -11.841 1.00 70.00 102 PHE A N 1
ATOM 756 C CA . PHE A 1 102 ? -4.551 7.856 -10.776 1.00 70.00 102 PHE A CA 1
ATOM 757 C C . PHE A 1 102 ? -4.942 9.242 -10.226 1.00 70.00 102 PHE A C 1
ATOM 759 O O . PHE A 1 102 ? -4.106 10.022 -9.770 1.00 70.00 102 PHE A O 1
ATOM 766 N N . GLY A 1 103 ? -6.224 9.593 -10.379 1.00 65.81 103 GLY A N 1
ATOM 767 C CA . GLY A 1 103 ? -6.756 10.938 -10.194 1.00 65.81 103 GLY A CA 1
ATOM 768 C C . GLY A 1 103 ? -6.179 12.025 -11.124 1.00 65.81 103 GLY A C 1
ATOM 769 O O . GLY A 1 103 ? -6.647 13.160 -11.096 1.00 65.81 103 GLY A O 1
ATOM 770 N N . THR A 1 104 ? -5.178 11.764 -11.953 1.00 62.78 104 THR A N 1
ATOM 771 C CA . THR A 1 104 ? -4.467 12.791 -12.722 1.00 62.78 104 THR A CA 1
ATOM 772 C C . THR A 1 104 ? -4.893 12.840 -14.180 1.00 62.78 104 THR A C 1
ATOM 774 O O . THR A 1 104 ? -5.373 11.867 -14.744 1.00 62.78 104 THR A O 1
ATOM 777 N N . ASN A 1 105 ? -4.685 13.992 -14.814 1.00 65.88 105 ASN A N 1
ATOM 778 C CA . ASN A 1 105 ? -4.736 14.111 -16.271 1.00 65.88 105 ASN A CA 1
ATOM 779 C C . ASN A 1 105 ? -3.337 14.145 -16.907 1.00 65.88 105 ASN A C 1
ATOM 781 O O . ASN A 1 105 ? -3.236 14.370 -18.109 1.00 65.88 105 ASN A O 1
ATOM 785 N N . ALA A 1 106 ? -2.272 14.008 -16.108 1.00 66.88 106 ALA A N 1
ATOM 786 C CA . ALA A 1 106 ? -0.895 13.969 -16.600 1.00 66.88 106 ALA A CA 1
ATOM 787 C C . ALA A 1 106 ? -0.527 12.616 -17.229 1.00 66.88 106 ALA A C 1
ATOM 789 O O . ALA A 1 106 ? 0.407 12.538 -18.020 1.00 66.88 106 ALA A O 1
ATOM 790 N N . ILE A 1 107 ? -1.259 11.564 -16.867 1.00 66.38 107 ILE A N 1
ATOM 791 C CA . ILE A 1 107 ? -1.082 10.200 -17.353 1.00 66.38 107 ILE A CA 1
ATOM 792 C C . ILE A 1 107 ? -2.367 9.852 -18.103 1.00 66.38 107 ILE A C 1
ATOM 794 O O . ILE A 1 107 ? -3.463 10.038 -17.571 1.00 66.38 107 ILE A O 1
ATOM 798 N N . GLU A 1 108 ? -2.244 9.410 -19.354 1.00 67.94 108 GLU A N 1
ATOM 799 C CA . GLU A 1 108 ? -3.392 8.872 -20.085 1.00 67.94 108 GLU A CA 1
ATOM 800 C C . GLU A 1 108 ? -3.933 7.641 -19.358 1.00 67.94 108 GLU A C 1
ATOM 802 O O . GLU A 1 108 ? -3.177 6.897 -18.735 1.00 67.94 108 GLU A O 1
ATOM 807 N N . SER A 1 109 ? -5.248 7.425 -19.428 1.00 65.38 109 SER A N 1
ATOM 808 C CA . SER A 1 109 ? -5.889 6.319 -18.719 1.00 65.38 109 SER A CA 1
ATOM 809 C C . SER A 1 109 ? -5.197 4.995 -19.043 1.00 65.38 109 SER A C 1
ATOM 811 O O . SER A 1 109 ? -5.175 4.572 -20.201 1.00 65.38 109 SER A O 1
ATOM 813 N N . PHE A 1 110 ? -4.659 4.338 -18.021 1.00 66.00 110 PHE A N 1
ATOM 814 C CA . PHE A 1 110 ? -3.900 3.107 -18.179 1.00 66.00 110 PHE A CA 1
ATOM 815 C C . PHE A 1 110 ? -4.771 1.922 -17.779 1.00 66.00 110 PHE A C 1
ATOM 817 O O . PHE A 1 110 ? -5.363 1.918 -16.704 1.00 66.00 110 PHE A O 1
ATOM 824 N N . THR A 1 111 ? -4.886 0.924 -18.652 1.00 67.12 111 THR A N 1
ATOM 825 C CA . THR A 1 111 ? -5.620 -0.310 -18.348 1.00 67.12 111 THR A CA 1
ATOM 826 C C . THR A 1 111 ? -4.617 -1.439 -18.218 1.00 67.12 111 THR A C 1
ATOM 828 O O . THR A 1 111 ? -4.041 -1.866 -19.219 1.00 67.12 111 THR A O 1
ATOM 831 N N . GLN A 1 112 ? -4.403 -1.930 -16.998 1.00 65.44 112 GLN A N 1
ATOM 832 C CA . GLN A 1 112 ? -3.532 -3.083 -16.805 1.00 65.44 112 GLN A CA 1
ATOM 833 C C . GLN A 1 112 ? -4.165 -4.361 -17.365 1.00 65.44 112 GLN A C 1
ATOM 835 O O . GLN A 1 112 ? -5.362 -4.623 -17.206 1.00 65.44 112 GLN A O 1
ATOM 840 N N . LEU A 1 113 ? -3.322 -5.170 -18.012 1.00 55.62 113 LEU A N 1
ATOM 841 C CA . LEU A 1 113 ? -3.669 -6.514 -18.484 1.00 55.62 113 LEU A CA 1
ATOM 842 C C . LEU A 1 113 ? -3.660 -7.551 -17.353 1.00 55.62 113 LEU A C 1
ATOM 844 O O . LEU A 1 113 ? -4.189 -8.644 -17.526 1.00 55.62 113 LEU A O 1
ATOM 848 N N . PHE A 1 114 ? -3.094 -7.199 -16.198 1.00 55.12 114 PHE A N 1
ATOM 849 C CA . PHE A 1 114 ? -3.027 -8.036 -15.009 1.00 55.12 114 PHE A CA 1
ATOM 850 C C . PHE A 1 114 ? -3.640 -7.320 -13.800 1.00 55.12 114 PHE A C 1
ATOM 852 O O . PHE A 1 114 ? -3.830 -6.105 -13.800 1.00 55.12 114 PHE A O 1
ATOM 859 N N . ALA A 1 115 ? -4.039 -8.095 -12.796 1.00 54.53 115 ALA A N 1
ATOM 860 C CA . ALA A 1 115 ? -4.527 -7.582 -11.523 1.00 54.53 115 ALA A CA 1
ATOM 861 C C . ALA A 1 115 ? -3.503 -7.912 -10.444 1.00 54.53 115 ALA A C 1
ATOM 863 O O . ALA A 1 115 ? -2.782 -8.905 -10.562 1.00 54.53 115 ALA A O 1
ATOM 864 N N . TRP A 1 116 ? -3.485 -7.122 -9.376 1.00 55.78 116 TRP A N 1
ATOM 865 C CA . TRP A 1 116 ? -2.765 -7.498 -8.169 1.00 55.78 116 TRP A CA 1
ATOM 866 C C . TRP A 1 116 ? -3.224 -8.891 -7.688 1.00 55.78 116 TRP A C 1
ATOM 868 O O . TRP A 1 116 ? -4.420 -9.060 -7.421 1.00 55.78 116 TRP A O 1
ATOM 878 N N . PRO A 1 117 ? -2.309 -9.875 -7.542 1.00 50.78 117 PRO A N 1
ATOM 879 C CA . PRO A 1 117 ? -2.620 -11.224 -7.056 1.00 50.78 117 PRO A CA 1
ATOM 880 C C . PRO A 1 117 ? -3.491 -11.298 -5.791 1.00 50.78 117 PRO A C 1
ATOM 882 O O . PRO A 1 117 ? -4.297 -12.215 -5.653 1.00 50.78 117 PRO A O 1
ATOM 885 N N . VAL A 1 118 ? -3.361 -10.328 -4.880 1.00 49.19 118 VAL A N 1
ATOM 886 C CA . VAL A 1 118 ? -4.019 -10.337 -3.565 1.00 49.19 118 VAL A CA 1
ATOM 887 C C . VAL A 1 118 ? -5.508 -9.950 -3.643 1.00 49.19 118 VAL A C 1
ATOM 889 O O . VAL A 1 118 ? -6.305 -10.414 -2.831 1.00 49.19 118 VAL A O 1
ATOM 892 N N . PHE A 1 119 ? -5.943 -9.196 -4.663 1.00 49.84 119 PHE A N 1
ATOM 893 C CA . PHE A 1 119 ? -7.331 -8.702 -4.782 1.00 49.84 119 PHE A CA 1
ATOM 894 C C . PHE A 1 119 ? -8.223 -9.493 -5.742 1.00 49.84 119 PHE A C 1
ATOM 896 O O . PHE A 1 119 ? -9.217 -8.985 -6.265 1.00 49.84 119 PHE A O 1
ATOM 903 N N . ALA A 1 120 ? -7.952 -10.788 -5.890 1.00 36.09 120 ALA A N 1
ATOM 904 C CA . ALA A 1 120 ? -8.935 -11.745 -6.394 1.00 36.09 120 ALA A CA 1
ATOM 905 C C . ALA A 1 120 ? -10.267 -11.720 -5.590 1.00 36.09 120 ALA A C 1
ATOM 907 O O . ALA A 1 120 ? -11.304 -12.174 -6.058 1.00 36.09 120 ALA A O 1
ATOM 908 N N . PHE A 1 121 ? -10.313 -11.124 -4.398 1.00 37.56 121 PHE A N 1
ATOM 909 C CA . PHE A 1 121 ? -11.504 -11.091 -3.552 1.00 37.56 121 PHE A CA 1
ATOM 910 C C . PHE A 1 121 ? -12.220 -9.723 -3.593 1.00 37.56 121 PHE A C 1
ATOM 912 O O . PHE A 1 121 ? -11.778 -8.763 -2.980 1.00 37.56 121 PHE A O 1
ATOM 919 N N . PHE A 1 122 ? -13.352 -9.673 -4.312 1.00 33.34 122 PHE A N 1
ATOM 920 C CA . PHE A 1 122 ? -14.451 -8.684 -4.262 1.00 33.34 122 PHE A CA 1
ATOM 921 C C . PHE A 1 122 ? -14.062 -7.198 -4.187 1.00 33.34 122 PHE A C 1
ATOM 923 O O . PHE A 1 122 ? -13.836 -6.683 -3.103 1.00 33.34 122 PHE A O 1
ATOM 930 N N . ALA A 1 123 ? -14.190 -6.439 -5.279 1.00 31.25 123 ALA A N 1
ATOM 931 C CA . ALA A 1 123 ? -14.048 -4.978 -5.236 1.00 31.25 123 ALA A CA 1
ATOM 932 C C . ALA A 1 123 ? -15.277 -4.241 -5.799 1.00 31.25 123 ALA A C 1
ATOM 934 O O . ALA A 1 123 ? -15.669 -4.414 -6.952 1.00 31.25 123 ALA A O 1
ATOM 935 N N . LEU A 1 124 ? -15.893 -3.401 -4.972 1.00 26.61 124 LEU A N 1
ATOM 936 C CA . LEU A 1 124 ? -16.524 -2.146 -5.377 1.00 26.61 124 LEU A CA 1
ATOM 937 C C . LEU A 1 124 ? -15.410 -1.123 -5.691 1.00 26.61 124 LEU A C 1
ATOM 939 O O . LEU A 1 124 ? -14.277 -1.251 -5.244 1.00 26.61 124 LEU A O 1
ATOM 943 N N . TRP A 1 125 ? -15.706 -0.114 -6.500 1.00 35.22 125 TRP A N 1
ATOM 944 C CA . TRP A 1 125 ? -14.728 0.898 -6.916 1.00 35.22 125 TRP A CA 1
ATOM 945 C C . TRP A 1 125 ? -15.058 2.199 -6.206 1.00 35.22 125 TRP A C 1
ATOM 947 O O . TRP A 1 125 ? -16.225 2.603 -6.206 1.00 35.22 125 TRP A O 1
ATOM 957 N N . ALA A 1 126 ? -14.066 2.864 -5.617 1.00 29.64 126 ALA A N 1
ATOM 958 C CA . ALA A 1 126 ? -14.257 4.204 -5.082 1.00 29.64 126 ALA A CA 1
ATOM 959 C C . ALA A 1 126 ? -13.313 5.211 -5.731 1.00 29.64 126 ALA A C 1
ATOM 961 O O . ALA A 1 126 ? -12.171 4.936 -6.083 1.00 29.64 126 ALA A O 1
ATOM 962 N N . TRP A 1 127 ? -13.864 6.409 -5.862 1.00 29.86 127 TRP A N 1
ATOM 963 C CA . TRP A 1 127 ? -13.267 7.600 -6.435 1.00 29.86 127 TRP A CA 1
ATOM 964 C C . TRP A 1 127 ? -12.006 8.037 -5.668 1.00 29.86 127 TRP A C 1
ATOM 966 O O . TRP A 1 127 ? -12.064 8.281 -4.458 1.00 29.86 127 TRP A O 1
ATOM 976 N N . CYS A 1 128 ? -10.893 8.214 -6.390 1.00 32.75 128 CYS A N 1
ATOM 977 C CA . CYS A 1 128 ? -9.703 8.917 -5.907 1.00 32.75 128 CYS A CA 1
ATOM 978 C C . CYS A 1 128 ? -9.548 10.278 -6.609 1.00 32.75 128 CYS A C 1
ATOM 980 O O . CYS A 1 128 ? -9.730 10.383 -7.821 1.00 32.75 128 CYS A O 1
ATOM 982 N N . GLU A 1 129 ? -9.240 11.324 -5.838 1.00 34.41 129 GLU A N 1
ATOM 983 C CA . GLU A 1 129 ? -8.889 12.648 -6.363 1.00 34.41 129 GLU A CA 1
ATOM 984 C C . GLU A 1 129 ? -7.422 12.729 -6.815 1.00 34.41 129 GLU A C 1
ATOM 986 O O . GLU A 1 129 ? -6.683 11.750 -6.774 1.00 34.41 129 GLU A O 1
ATOM 991 N N . SER A 1 130 ? -7.054 13.912 -7.303 1.00 27.22 130 SER A N 1
ATOM 992 C CA . SER A 1 130 ? -6.108 14.155 -8.380 1.00 27.22 130 SER A CA 1
ATOM 993 C C . SER A 1 130 ? -4.649 14.349 -7.978 1.00 27.22 130 SER A C 1
ATOM 995 O O . SER A 1 130 ? -4.388 15.201 -7.135 1.00 27.22 130 SER A O 1
ATOM 997 N N . LEU A 1 131 ? -3.683 13.722 -8.683 1.00 32.22 131 LEU A N 1
ATOM 998 C CA . LEU A 1 131 ? -2.260 14.147 -8.660 1.00 32.22 131 LEU A CA 1
ATOM 999 C C . LEU A 1 131 ? -2.043 15.532 -9.317 1.00 32.22 131 LEU A C 1
ATOM 1001 O O . LEU A 1 131 ? -1.007 15.785 -9.928 1.00 32.22 131 LEU A O 1
ATOM 1005 N N . ARG A 1 132 ? -3.004 16.457 -9.224 1.00 27.05 132 ARG A N 1
ATOM 1006 C CA . ARG A 1 132 ? -2.795 17.863 -9.595 1.00 27.05 132 ARG A CA 1
ATOM 1007 C C . ARG A 1 132 ? -2.067 18.670 -8.515 1.00 27.05 132 ARG A C 1
ATOM 1009 O O . ARG A 1 132 ? -1.707 19.807 -8.792 1.00 27.05 132 ARG A O 1
ATOM 1016 N N . ALA A 1 133 ? -1.780 18.087 -7.350 1.00 28.67 133 ALA A N 1
ATOM 1017 C CA . ALA A 1 133 ? -0.793 18.595 -6.396 1.00 28.67 133 ALA A CA 1
ATOM 1018 C C . ALA A 1 133 ? -0.405 17.497 -5.390 1.00 28.67 133 ALA A C 1
ATOM 1020 O O . ALA A 1 133 ? -1.292 16.927 -4.760 1.00 28.67 133 ALA A O 1
ATOM 1021 N N . GLY A 1 134 ? 0.898 17.243 -5.202 1.00 30.23 134 GLY A N 1
ATOM 1022 C CA . GLY A 1 134 ? 1.384 16.609 -3.968 1.00 30.23 134 GLY A CA 1
ATOM 1023 C C . GLY A 1 134 ? 2.298 15.383 -4.066 1.00 30.23 134 GLY A C 1
ATOM 1024 O O . GLY A 1 134 ? 2.145 14.492 -3.248 1.00 30.23 134 GLY A O 1
ATOM 1025 N N . ILE A 1 135 ? 3.258 15.328 -4.999 1.00 30.59 135 ILE A N 1
ATOM 1026 C CA . ILE A 1 135 ? 4.508 14.549 -4.774 1.00 30.59 135 ILE A CA 1
ATOM 1027 C C . ILE A 1 135 ? 5.650 15.481 -4.331 1.00 30.59 135 ILE A C 1
ATOM 1029 O O . ILE A 1 135 ? 6.599 15.079 -3.671 1.00 30.59 135 ILE A O 1
ATOM 1033 N N . TYR A 1 136 ? 5.521 16.774 -4.610 1.00 23.78 136 TYR A N 1
ATOM 1034 C CA . TYR A 1 136 ? 6.416 17.803 -4.113 1.00 23.78 136 TYR A CA 1
ATOM 1035 C C . TYR A 1 136 ? 5.547 18.898 -3.517 1.00 23.78 136 TYR A C 1
ATOM 1037 O O . TYR A 1 136 ? 4.521 19.233 -4.102 1.00 23.78 136 TYR A O 1
ATOM 1045 N N . TYR A 1 137 ? 5.932 19.359 -2.328 1.00 21.34 137 TYR A N 1
ATOM 1046 C CA . TYR A 1 137 ? 5.393 20.473 -1.550 1.00 21.34 137 TYR A CA 1
ATOM 1047 C C . TYR A 1 137 ? 4.391 21.414 -2.250 1.00 21.34 137 TYR A C 1
ATOM 1049 O O . TYR A 1 137 ? 4.576 21.795 -3.399 1.00 21.34 137 TYR A O 1
ATOM 1057 N N . TRP A 1 138 ? 3.440 21.892 -1.438 1.00 20.34 138 TRP A N 1
ATOM 1058 C CA . TRP A 1 138 ? 2.677 23.151 -1.513 1.00 20.34 138 TRP A CA 1
ATOM 1059 C C . TRP A 1 138 ? 1.156 22.963 -1.449 1.00 20.34 138 TRP A C 1
ATOM 1061 O O . TRP A 1 138 ? 0.497 22.544 -2.394 1.00 20.34 138 TRP A O 1
ATOM 1071 N N . TRP A 1 139 ? 0.632 23.327 -0.274 1.00 24.38 139 TRP A N 1
ATOM 1072 C CA . TRP A 1 139 ? -0.636 24.011 -0.029 1.00 24.38 139 TRP A CA 1
ATOM 1073 C C . TRP A 1 139 ? -1.355 24.487 -1.294 1.00 24.38 139 TRP A C 1
ATOM 1075 O O . TRP A 1 139 ? -0.965 25.525 -1.802 1.00 24.38 139 TRP A O 1
ATOM 1085 N N . PHE A 1 140 ? -2.429 23.828 -1.740 1.00 20.67 140 PHE A N 1
ATOM 1086 C CA . PHE A 1 140 ? -3.508 24.529 -2.445 1.00 20.67 140 PHE A CA 1
ATOM 1087 C C . PHE A 1 140 ? -4.873 23.862 -2.255 1.00 20.67 140 PHE A C 1
ATOM 1089 O O . PHE A 1 140 ? -5.018 22.644 -2.164 1.00 20.67 140 PHE A O 1
ATOM 1096 N N . GLU A 1 141 ? -5.850 24.751 -2.118 1.00 25.45 141 GLU A N 1
ATOM 1097 C CA . GLU A 1 141 ? -7.215 24.570 -1.649 1.00 25.45 141 GLU A CA 1
ATOM 1098 C C . GLU A 1 141 ? -8.138 23.870 -2.649 1.00 25.45 141 GLU A C 1
ATOM 1100 O O . GLU A 1 141 ? -8.045 24.112 -3.848 1.00 25.45 141 GLU A O 1
ATOM 1105 N N . LEU A 1 142 ? -9.130 23.135 -2.132 1.00 22.50 142 LEU A N 1
ATOM 1106 C CA . LEU A 1 142 ? -10.450 22.999 -2.754 1.00 22.50 142 LEU A CA 1
ATOM 1107 C C . LEU A 1 142 ? -11.503 22.801 -1.653 1.00 22.50 142 LEU A C 1
ATOM 1109 O O . LEU A 1 142 ? -11.561 21.779 -0.973 1.00 22.50 142 LEU A O 1
ATOM 1113 N N . TRP A 1 143 ? -12.311 23.842 -1.466 1.00 22.88 143 TRP A N 1
ATOM 1114 C CA . TRP A 1 143 ? -13.401 23.930 -0.503 1.00 22.88 143 TRP A CA 1
ATOM 1115 C C . TRP A 1 143 ? -14.671 23.283 -1.066 1.00 22.88 143 TRP A C 1
ATOM 1117 O O . TRP A 1 143 ? -15.150 23.679 -2.126 1.00 22.88 143 TRP A O 1
ATOM 1127 N N . LEU A 1 144 ? -15.279 22.352 -0.329 1.00 22.92 144 LEU A N 1
ATOM 1128 C CA . LEU A 1 144 ? -16.660 21.918 -0.562 1.00 22.92 144 LEU A CA 1
ATOM 1129 C C . LEU A 1 144 ? -17.344 21.699 0.793 1.00 22.92 144 LEU A C 1
ATOM 1131 O O . LEU A 1 144 ? -17.128 20.692 1.452 1.00 22.92 144 LEU A O 1
ATOM 1135 N N . HIS A 1 145 ? -18.169 22.678 1.182 1.00 24.11 145 HIS A N 1
ATOM 1136 C CA . HIS A 1 145 ? -18.935 22.753 2.436 1.00 24.11 145 HIS A CA 1
ATOM 1137 C C . HIS A 1 145 ? -18.080 22.714 3.719 1.00 24.11 145 HIS A C 1
ATOM 1139 O O . HIS A 1 145 ? -18.071 21.754 4.479 1.00 24.11 145 HIS A O 1
ATOM 1145 N N . SER A 1 146 ? -17.406 23.841 3.964 1.00 21.70 146 SER A N 1
ATOM 1146 C CA . SER A 1 146 ? -16.939 24.344 5.269 1.00 21.70 146 SER A CA 1
ATOM 1147 C C . SER A 1 146 ? -15.941 23.526 6.107 1.00 21.70 146 SER A C 1
ATOM 1149 O O . SER A 1 146 ? -15.545 24.031 7.154 1.00 21.70 146 SER A O 1
ATOM 1151 N N . TYR A 1 147 ? -15.472 22.348 5.677 1.00 23.19 147 TYR A N 1
ATOM 1152 C CA . TYR A 1 147 ? -14.446 21.578 6.403 1.00 23.19 147 TYR A CA 1
ATOM 1153 C C . TYR A 1 147 ? -13.418 20.911 5.467 1.00 23.19 147 TYR A C 1
ATOM 1155 O O . TYR A 1 147 ? -13.765 20.389 4.409 1.00 23.19 147 TYR A O 1
ATOM 1163 N N . TRP A 1 148 ? -12.140 20.945 5.864 1.00 24.34 148 TRP A N 1
ATOM 1164 C CA . TRP A 1 148 ? -11.008 20.275 5.204 1.00 24.34 148 TRP A CA 1
ATOM 1165 C C . TRP A 1 148 ? -11.026 18.763 5.501 1.00 24.34 148 TRP A C 1
ATOM 1167 O O . TRP A 1 148 ? -11.226 18.379 6.649 1.00 24.34 148 TRP A O 1
ATOM 1177 N N . ILE A 1 149 ? -10.818 17.904 4.490 1.00 25.70 149 ILE A N 1
ATOM 1178 C CA . ILE A 1 149 ? -10.953 16.428 4.603 1.00 25.70 149 ILE A CA 1
ATOM 1179 C C . ILE A 1 149 ? -9.613 15.707 4.311 1.00 25.70 149 ILE A C 1
ATOM 1181 O O . ILE A 1 149 ? -9.588 14.650 3.689 1.00 25.70 149 ILE A O 1
ATOM 1185 N N . GLY A 1 150 ? -8.469 16.278 4.706 1.00 32.56 150 GLY A N 1
ATOM 1186 C CA . GLY A 1 150 ? -7.155 15.631 4.537 1.00 32.56 150 GLY A CA 1
ATOM 1187 C C . GLY A 1 150 ? -6.634 15.541 3.088 1.00 32.56 150 GLY A C 1
ATOM 1188 O O . GLY A 1 150 ? -7.379 15.742 2.123 1.00 32.56 150 GLY A O 1
ATOM 1189 N N . GLY A 1 151 ? -5.331 15.269 2.942 1.00 36.16 151 GLY A N 1
ATOM 1190 C CA . GLY A 1 151 ? -4.623 15.027 1.671 1.00 36.16 151 GLY A CA 1
ATOM 1191 C C . GLY A 1 151 ? -4.093 13.590 1.555 1.00 36.16 151 GLY A C 1
ATOM 1192 O O . GLY A 1 151 ? -4.284 12.792 2.474 1.00 36.16 151 GLY A O 1
ATOM 1193 N N . ASP A 1 152 ? -3.451 13.262 0.426 1.00 42.22 152 ASP A N 1
ATOM 1194 C CA . ASP A 1 152 ? -2.644 12.038 0.329 1.00 42.22 152 ASP A CA 1
ATOM 1195 C C . ASP A 1 152 ? -1.427 12.167 1.257 1.00 42.22 152 ASP A C 1
ATOM 1197 O O . ASP A 1 152 ? -0.924 13.273 1.478 1.00 42.22 152 ASP A O 1
ATOM 1201 N N . ASP A 1 153 ? -1.003 11.060 1.857 1.00 37.53 153 ASP A N 1
ATOM 1202 C CA . ASP A 1 153 ? 0.134 11.061 2.778 1.00 37.53 153 ASP A CA 1
ATOM 1203 C C . ASP A 1 153 ? 1.387 11.499 2.001 1.00 37.53 153 ASP A C 1
ATOM 1205 O O . ASP A 1 153 ? 1.534 11.146 0.829 1.00 37.53 153 ASP A O 1
ATOM 1209 N N . GLN A 1 154 ? 2.303 12.234 2.640 1.00 33.28 154 GLN A N 1
ATOM 1210 C CA . GLN A 1 154 ? 3.551 12.769 2.049 1.00 33.28 154 GLN A CA 1
ATOM 1211 C C . GLN A 1 154 ? 4.575 11.667 1.663 1.00 33.28 154 GLN A C 1
ATOM 1213 O O . GLN A 1 154 ? 5.782 11.879 1.738 1.00 33.28 154 GLN A O 1
ATOM 1218 N N . GLY A 1 155 ? 4.109 10.470 1.296 1.00 29.34 155 GLY A N 1
ATOM 1219 C CA . GLY A 1 155 ? 4.923 9.278 1.079 1.00 29.34 155 GLY A CA 1
ATOM 1220 C C . GLY A 1 155 ? 4.279 8.139 0.277 1.00 29.34 155 GLY A C 1
ATOM 1221 O O . GLY A 1 155 ? 4.852 7.069 0.267 1.00 29.34 155 GLY A O 1
ATOM 1222 N N . GLY A 1 156 ? 3.135 8.301 -0.403 1.00 34.50 156 GLY A N 1
ATOM 1223 C CA . GLY A 1 156 ? 2.630 7.236 -1.304 1.00 34.50 156 GLY A CA 1
ATOM 1224 C C . GLY A 1 156 ? 1.778 6.135 -0.645 1.00 34.50 156 GLY A C 1
ATOM 1225 O O . GLY A 1 156 ? 1.596 5.050 -1.205 1.00 34.50 156 GLY A O 1
ATOM 1226 N N . SER A 1 157 ? 1.207 6.405 0.533 1.00 36.62 157 SER A N 1
ATOM 1227 C CA . SER A 1 157 ? 0.309 5.480 1.236 1.00 36.62 157 SER A CA 1
ATOM 1228 C C . SER A 1 157 ? -1.043 5.297 0.517 1.00 36.62 157 SER A C 1
ATOM 1230 O O . SER A 1 157 ? -1.767 6.246 0.207 1.00 36.62 157 SER A O 1
ATOM 1232 N N . VAL A 1 158 ? -1.450 4.049 0.311 1.00 49.03 158 VAL A N 1
ATOM 1233 C CA . VAL A 1 158 ? -2.681 3.629 -0.370 1.00 49.03 158 VAL A CA 1
ATOM 1234 C C . VAL A 1 158 ? -3.543 2.808 0.592 1.00 49.03 158 VAL A C 1
ATOM 1236 O O . VAL A 1 158 ? -3.018 2.078 1.429 1.00 49.03 158 VAL A O 1
ATOM 1239 N N . SER A 1 159 ? -4.876 2.924 0.528 1.00 47.69 159 SER A N 1
ATOM 1240 C CA . SER A 1 159 ? -5.750 2.126 1.405 1.00 47.69 159 SER A CA 1
ATOM 1241 C C . SER A 1 159 ? -6.825 1.323 0.667 1.00 47.69 159 SER A C 1
ATOM 1243 O O . SER A 1 159 ? -7.184 1.616 -0.473 1.00 47.69 159 SER A O 1
ATOM 1245 N N . VAL A 1 160 ? -7.330 0.292 1.343 1.00 48.72 160 VAL A N 1
ATOM 1246 C CA . VAL A 1 160 ? -8.413 -0.608 0.915 1.00 48.72 160 VAL A CA 1
ATOM 1247 C C . VAL A 1 160 ? -9.570 -0.433 1.889 1.00 48.72 160 VAL A C 1
ATOM 1249 O O . VAL A 1 160 ? -9.374 -0.600 3.090 1.00 48.72 160 VAL A O 1
ATOM 1252 N N . VAL A 1 161 ? -10.762 -0.074 1.410 1.00 52.22 161 VAL A N 1
ATOM 1253 C CA . VAL A 1 161 ? -11.844 0.411 2.289 1.00 52.22 161 VAL A CA 1
ATOM 1254 C C . VAL A 1 161 ? -13.006 -0.580 2.399 1.00 52.22 161 VAL A C 1
ATOM 1256 O O . VAL A 1 161 ? -13.528 -1.001 1.378 1.00 52.22 161 VAL A O 1
ATOM 1259 N N . ALA A 1 162 ? -13.501 -0.915 3.595 1.00 36.06 162 ALA A N 1
ATOM 1260 C CA . ALA A 1 162 ? -14.787 -1.629 3.750 1.00 36.06 162 ALA A CA 1
ATOM 1261 C C . ALA A 1 162 ? -15.974 -0.763 3.251 1.00 36.06 162 ALA A C 1
ATOM 1263 O O . ALA A 1 162 ? -15.916 0.464 3.332 1.00 36.06 162 ALA A O 1
ATOM 1264 N N . PRO A 1 163 ? -17.094 -1.328 2.761 1.00 35.69 163 PRO A N 1
ATOM 1265 C CA . PRO A 1 163 ? -18.072 -0.554 2.019 1.00 35.69 163 PRO A CA 1
ATOM 1266 C C . PRO A 1 163 ? -18.911 0.298 2.979 1.00 35.69 163 PRO A C 1
ATOM 1268 O O . PRO A 1 163 ? -19.503 -0.192 3.951 1.00 35.69 163 PRO A O 1
ATOM 1271 N N . TYR A 1 164 ? -19.014 1.585 2.665 1.00 30.78 164 TYR A N 1
ATOM 1272 C CA . TYR A 1 164 ? -20.024 2.481 3.211 1.00 30.78 164 TYR A CA 1
ATOM 1273 C C . TYR A 1 164 ? -21.025 2.819 2.102 1.00 30.78 164 TYR A C 1
ATOM 1275 O O . TYR A 1 164 ? -20.639 3.196 0.993 1.00 30.78 164 TYR A O 1
ATOM 1283 N N . LEU A 1 165 ? -22.320 2.670 2.395 1.00 24.80 165 LEU A N 1
ATOM 1284 C CA . LEU A 1 165 ? -23.414 3.068 1.511 1.00 24.80 165 LEU A CA 1
ATOM 1285 C C . LEU A 1 165 ? -23.573 4.598 1.592 1.00 24.80 165 LEU A C 1
ATOM 1287 O O . LEU A 1 165 ? -24.495 5.118 2.207 1.00 24.80 165 LEU A O 1
ATOM 1291 N N . GLY A 1 166 ? -22.606 5.318 1.029 1.00 24.16 166 GLY A N 1
ATOM 1292 C CA . GLY A 1 166 ? -22.563 6.777 1.040 1.00 24.16 166 GLY A CA 1
ATOM 1293 C C . GLY A 1 166 ? -21.219 7.286 0.541 1.00 24.16 166 GLY A C 1
ATOM 1294 O O . GLY A 1 166 ? -20.338 7.551 1.337 1.00 24.16 166 GLY A O 1
ATOM 1295 N N . ALA A 1 167 ? -21.057 7.358 -0.782 1.00 25.94 167 ALA A N 1
ATOM 1296 C CA . ALA A 1 167 ? -20.020 8.111 -1.498 1.00 25.94 167 ALA A CA 1
ATOM 1297 C C . ALA A 1 167 ? -18.766 8.506 -0.677 1.00 25.94 167 ALA A C 1
ATOM 1299 O O . ALA A 1 167 ? -18.546 9.691 -0.423 1.00 25.94 167 ALA A O 1
ATOM 1300 N N . LEU A 1 168 ? -17.935 7.533 -0.279 1.00 31.83 168 LEU A N 1
ATOM 1301 C CA . LEU A 1 168 ? -16.620 7.840 0.281 1.00 31.83 168 LEU A CA 1
ATOM 1302 C C . LEU A 1 168 ? -15.741 8.343 -0.866 1.00 31.83 168 LEU A C 1
ATOM 1304 O O . LEU A 1 168 ? -15.373 7.593 -1.770 1.00 31.83 168 LEU A O 1
ATOM 1308 N N . LYS A 1 169 ? -15.488 9.651 -0.862 1.00 32.22 169 LYS A N 1
ATOM 1309 C CA . LYS A 1 169 ? -14.528 10.311 -1.742 1.00 32.22 169 LYS A CA 1
ATOM 1310 C C . LYS A 1 169 ? -13.198 10.317 -0.990 1.00 32.22 169 LYS A C 1
ATOM 1312 O O . LYS A 1 169 ? -13.156 10.958 0.055 1.00 32.22 169 LYS A O 1
ATOM 1317 N N . ARG A 1 170 ? -12.141 9.712 -1.554 1.00 39.03 170 ARG A N 1
ATOM 1318 C CA . ARG A 1 170 ? -10.722 9.778 -1.108 1.00 39.03 170 ARG A CA 1
ATOM 1319 C C . ARG A 1 170 ? -10.272 8.667 -0.149 1.00 39.03 170 ARG A C 1
ATOM 1321 O O . ARG A 1 170 ? -10.967 8.334 0.804 1.00 39.03 170 ARG A O 1
ATOM 1328 N N . ILE A 1 171 ? -9.088 8.103 -0.413 1.00 38.97 171 ILE A N 1
ATOM 1329 C CA . ILE A 1 171 ? -8.532 6.946 0.302 1.00 38.97 171 ILE A CA 1
ATOM 1330 C C . ILE A 1 171 ? -7.021 7.150 0.536 1.00 38.97 171 ILE A C 1
ATOM 1332 O O . ILE A 1 171 ? -6.256 7.035 -0.414 1.00 38.97 171 ILE A O 1
ATOM 1336 N N . SER A 1 172 ? -6.623 7.439 1.780 1.00 47.41 172 SER A N 1
ATOM 1337 C CA . SER A 1 172 ? -5.256 7.392 2.362 1.00 47.41 172 SER A CA 1
ATOM 1338 C C . SER A 1 172 ? -5.406 7.265 3.897 1.00 47.41 172 SER A C 1
ATOM 1340 O O . SER A 1 172 ? -6.499 7.483 4.410 1.00 47.41 172 SER A O 1
ATOM 1342 N N . PHE A 1 173 ? -4.386 6.934 4.697 1.00 44.06 173 PHE A N 1
ATOM 1343 C CA . PHE A 1 173 ? -4.617 6.706 6.144 1.00 44.06 173 PHE A CA 1
ATOM 1344 C C . PHE A 1 173 ? -4.987 7.970 6.940 1.00 44.06 173 PHE A C 1
ATOM 1346 O O . PHE A 1 173 ? -5.884 7.921 7.778 1.00 44.06 173 PHE A O 1
ATOM 1353 N N . GLN A 1 174 ? -4.366 9.116 6.649 1.00 55.59 174 GLN A N 1
ATOM 1354 C CA . GLN A 1 174 ? -4.687 10.405 7.285 1.00 55.59 174 GLN A CA 1
ATOM 1355 C C . GLN A 1 174 ? -6.137 10.901 7.095 1.00 55.59 174 GLN A C 1
ATOM 1357 O O . GLN A 1 174 ? -6.700 11.450 8.050 1.00 55.59 174 GLN A O 1
ATOM 1362 N N . PRO A 1 175 ? -6.804 10.728 5.934 1.00 64.12 175 PRO A N 1
ATOM 1363 C CA . PRO A 1 175 ? -8.211 11.094 5.814 1.00 64.12 175 PRO A CA 1
ATOM 1364 C C . PRO A 1 175 ? -9.147 10.219 6.654 1.00 64.12 175 PRO A C 1
ATOM 1366 O O . PRO A 1 175 ? -10.260 10.659 6.918 1.00 64.12 175 PRO A O 1
ATOM 1369 N N . ALA A 1 176 ? -8.720 9.057 7.170 1.00 71.44 176 ALA A N 1
ATOM 1370 C CA . ALA A 1 176 ? -9.545 8.287 8.106 1.00 71.44 176 ALA A CA 1
ATOM 1371 C C . ALA A 1 176 ? -9.913 9.116 9.353 1.00 71.44 176 ALA A C 1
ATOM 1373 O O . ALA A 1 176 ? -11.077 9.147 9.750 1.00 71.44 176 ALA A O 1
ATOM 1374 N N . ALA A 1 177 ? -8.960 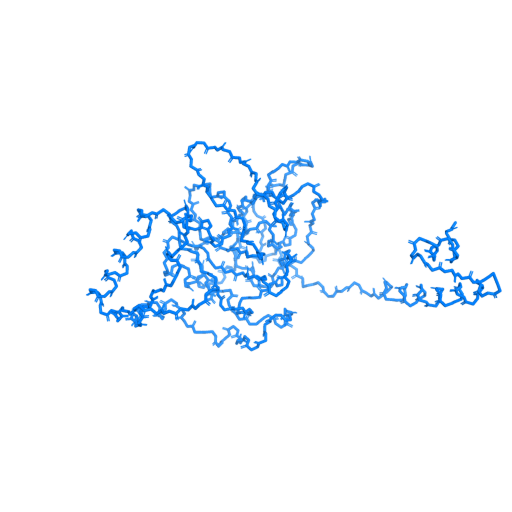9.899 9.878 1.00 75.50 177 ALA A N 1
ATOM 1375 C CA . ALA A 1 177 ? -9.188 10.811 11.002 1.00 75.50 177 ALA A CA 1
ATOM 1376 C C . ALA A 1 177 ? -10.180 11.947 10.678 1.00 75.50 177 ALA A C 1
ATOM 1378 O O . ALA A 1 177 ? -10.845 12.457 11.575 1.00 75.50 177 ALA A O 1
ATOM 1379 N N . HIS A 1 178 ? -10.302 12.329 9.403 1.00 73.81 178 HIS A N 1
ATOM 1380 C CA . HIS A 1 178 ? -11.230 13.367 8.937 1.00 73.81 178 HIS A CA 1
ATOM 1381 C C . HIS A 1 178 ? -12.611 12.816 8.563 1.00 73.81 178 HIS A C 1
ATOM 1383 O O . HIS A 1 178 ? -13.566 13.581 8.447 1.00 73.81 178 HIS A O 1
ATOM 1389 N N . CYS A 1 179 ? -12.712 11.501 8.371 1.00 76.50 179 CYS A N 1
ATOM 1390 C CA . CYS A 1 179 ? -13.907 10.812 7.892 1.00 76.50 179 CYS A CA 1
ATOM 1391 C C . CYS A 1 179 ? -14.576 9.935 8.960 1.00 76.50 179 CYS A C 1
ATOM 1393 O O . CYS A 1 179 ? -15.493 9.195 8.615 1.00 76.50 179 CYS A O 1
ATOM 1395 N N . ASP A 1 180 ? -14.129 10.000 10.220 1.00 81.75 180 ASP A N 1
ATOM 1396 C CA . ASP A 1 180 ? -14.610 9.135 11.312 1.00 81.75 180 ASP A CA 1
ATOM 1397 C C . ASP A 1 180 ? -14.453 7.635 10.983 1.00 81.75 180 ASP A C 1
ATOM 1399 O O . ASP A 1 180 ? -15.360 6.817 11.139 1.00 81.75 180 ASP A O 1
ATOM 1403 N N . LEU A 1 181 ? -13.282 7.281 10.446 1.00 82.56 181 LEU A N 1
ATOM 1404 C CA . LEU A 1 181 ? -12.907 5.916 10.088 1.00 82.56 181 LEU A CA 1
ATOM 1405 C C . LEU A 1 181 ? -11.609 5.514 10.793 1.00 82.56 181 LEU A C 1
ATOM 1407 O O . LEU A 1 181 ? -10.803 6.340 11.219 1.00 82.56 181 LEU A O 1
ATOM 1411 N N . VAL A 1 182 ? -11.375 4.210 10.854 1.00 83.31 182 VAL A N 1
ATOM 1412 C CA . VAL A 1 182 ? -10.098 3.617 11.242 1.00 83.31 182 VAL A CA 1
ATOM 1413 C C . VAL A 1 182 ? -9.240 3.473 9.994 1.00 83.31 182 VAL A C 1
ATOM 1415 O O . VAL A 1 182 ? -9.657 2.816 9.044 1.00 83.31 182 VAL A O 1
ATOM 1418 N N . GLY A 1 183 ? -8.045 4.060 9.997 1.00 83.06 183 GLY A N 1
ATOM 1419 C CA . GLY A 1 183 ? -7.018 3.841 8.981 1.00 83.06 183 GLY A CA 1
ATOM 1420 C C . GLY A 1 18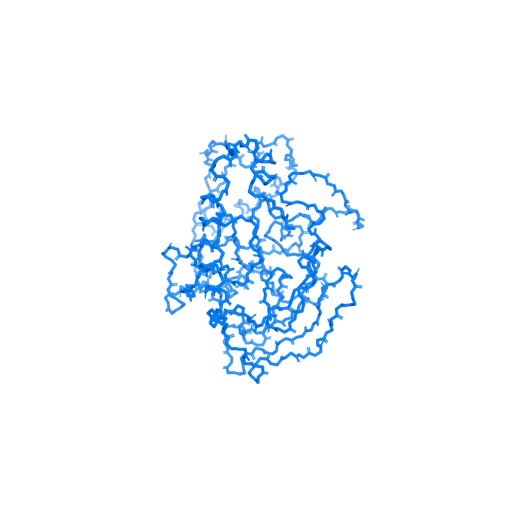3 ? -5.801 3.180 9.617 1.00 83.06 183 GLY A C 1
ATOM 1421 O O . GLY A 1 183 ? -5.236 3.731 10.558 1.00 83.06 183 GLY A O 1
ATOM 1422 N N . LEU A 1 184 ? -5.399 2.013 9.117 1.00 83.12 184 LEU A N 1
ATOM 1423 C CA . LEU A 1 184 ? -4.268 1.260 9.655 1.00 83.12 184 LEU A CA 1
ATOM 1424 C C . LEU A 1 184 ? -3.145 1.160 8.626 1.00 83.12 184 LEU A C 1
ATOM 1426 O O . LEU A 1 184 ? -3.240 0.383 7.680 1.00 83.12 184 LEU A O 1
ATOM 1430 N N . LYS A 1 185 ? -2.055 1.896 8.855 1.00 85.19 185 LYS A N 1
ATOM 1431 C CA . LYS A 1 185 ? -0.810 1.731 8.102 1.00 85.19 185 LYS A CA 1
ATOM 1432 C C . LYS A 1 185 ? -0.026 0.545 8.687 1.00 85.19 185 LYS A C 1
ATOM 1434 O O . LYS A 1 185 ? 0.471 0.676 9.807 1.00 85.19 185 LYS A O 1
ATOM 1439 N N . PRO A 1 186 ? 0.096 -0.595 7.986 1.00 86.94 186 PRO A N 1
ATOM 1440 C CA . PRO A 1 186 ? 0.796 -1.755 8.520 1.00 86.94 186 PRO A CA 1
ATOM 1441 C C . PRO A 1 186 ? 2.314 -1.537 8.567 1.00 86.94 186 PRO A C 1
ATOM 1443 O O . PRO A 1 186 ? 2.847 -0.515 8.112 1.00 86.94 186 PRO A O 1
ATOM 1446 N N . THR A 1 187 ? 3.016 -2.524 9.123 1.00 90.00 187 THR A N 1
ATOM 1447 C CA . THR A 1 187 ? 4.472 -2.646 9.005 1.00 90.00 187 THR A CA 1
ATOM 1448 C C . THR A 1 187 ? 4.881 -2.616 7.533 1.00 90.00 187 THR A C 1
ATOM 1450 O O . THR A 1 187 ? 4.211 -3.211 6.688 1.00 90.00 187 THR A O 1
ATOM 1453 N N . PHE A 1 188 ? 5.975 -1.915 7.228 1.00 89.44 188 PHE A N 1
ATOM 1454 C CA . PHE A 1 188 ? 6.505 -1.825 5.867 1.00 89.44 188 PHE A CA 1
ATOM 1455 C C . PHE A 1 188 ? 6.746 -3.224 5.282 1.00 89.44 188 PHE A C 1
ATOM 1457 O O . PHE A 1 188 ? 7.279 -4.093 5.972 1.00 89.44 188 PHE A O 1
ATOM 1464 N N . GLY A 1 189 ? 6.293 -3.449 4.047 1.00 87.75 189 GLY A N 1
ATOM 1465 C CA . GLY A 1 189 ? 6.392 -4.739 3.359 1.00 87.75 189 GLY A CA 1
ATOM 1466 C C . GLY A 1 189 ? 5.419 -5.834 3.828 1.00 87.75 189 GLY A C 1
ATOM 1467 O O . GLY A 1 189 ? 5.368 -6.891 3.204 1.00 87.75 189 GLY A O 1
ATOM 1468 N N . LEU A 1 190 ? 4.621 -5.629 4.888 1.00 91.31 190 LEU A N 1
ATOM 1469 C CA . LEU A 1 190 ? 3.672 -6.654 5.360 1.00 91.31 190 LEU A CA 1
ATOM 1470 C C . LEU A 1 190 ? 2.565 -6.929 4.338 1.00 91.31 190 LEU A C 1
ATOM 1472 O O . LEU A 1 190 ? 2.219 -8.080 4.090 1.00 91.31 190 LEU A O 1
ATOM 1476 N N . VAL A 1 191 ? 1.998 -5.866 3.777 1.00 89.06 191 VAL A N 1
ATOM 1477 C CA . VAL A 1 191 ? 1.080 -5.934 2.640 1.00 89.06 191 VAL A CA 1
ATOM 1478 C C . VAL A 1 191 ? 1.917 -5.615 1.404 1.00 89.06 191 VAL A C 1
ATOM 1480 O O . VAL A 1 191 ? 2.689 -4.653 1.471 1.00 89.06 191 VAL A O 1
ATOM 1483 N N . PRO A 1 192 ? 1.809 -6.392 0.314 1.00 86.38 192 PRO A N 1
ATOM 1484 C CA . PRO A 1 192 ? 2.569 -6.101 -0.893 1.00 86.38 192 PRO A CA 1
ATOM 1485 C C . PRO A 1 192 ? 2.197 -4.720 -1.454 1.00 86.38 192 PRO A C 1
ATOM 1487 O O . PRO A 1 192 ? 1.209 -4.103 -1.057 1.00 86.38 192 PRO A O 1
ATOM 1490 N N . TYR A 1 193 ? 2.983 -4.227 -2.395 1.00 84.56 193 TYR A N 1
ATOM 1491 C CA . TYR A 1 193 ? 2.695 -3.031 -3.186 1.00 84.56 193 TYR A CA 1
ATOM 1492 C C . TYR A 1 193 ? 2.593 -3.360 -4.688 1.00 84.56 193 TYR A C 1
ATOM 1494 O O . TYR A 1 193 ? 2.429 -2.477 -5.532 1.00 84.56 193 TYR A O 1
ATOM 1502 N N . THR A 1 194 ? 2.668 -4.647 -5.042 1.00 83.00 194 THR A N 1
ATOM 1503 C CA . THR A 1 194 ? 2.568 -5.152 -6.416 1.00 83.00 194 THR A CA 1
ATOM 1504 C C . THR A 1 194 ? 1.313 -4.646 -7.111 1.00 83.00 194 THR A C 1
ATOM 1506 O O . THR A 1 194 ? 0.200 -4.885 -6.668 1.00 83.00 194 THR A O 1
ATOM 1509 N N . GLY A 1 195 ? 1.462 -3.983 -8.256 1.00 77.81 195 GLY A N 1
ATOM 1510 C CA . GLY A 1 195 ? 0.310 -3.468 -8.998 1.00 77.81 195 GLY A CA 1
ATOM 1511 C C . GLY A 1 195 ? -0.293 -2.191 -8.406 1.00 77.81 195 GLY A C 1
ATOM 1512 O O . GLY A 1 195 ? -1.395 -1.814 -8.796 1.00 77.81 195 GLY A O 1
ATOM 1513 N N . VAL A 1 196 ? 0.402 -1.489 -7.513 1.00 80.94 196 VAL A N 1
ATOM 1514 C CA . VAL A 1 196 ? 0.041 -0.128 -7.091 1.00 80.94 196 VAL A CA 1
ATOM 1515 C C . VAL A 1 196 ? 0.964 0.880 -7.752 1.00 80.94 196 VAL A C 1
ATOM 1517 O O . VAL A 1 196 ? 2.152 0.620 -7.940 1.00 80.94 196 VAL A O 1
ATOM 1520 N N . LEU A 1 197 ? 0.423 2.043 -8.114 1.00 78.38 197 LEU A N 1
ATOM 1521 C CA . LEU A 1 197 ? 1.243 3.153 -8.586 1.00 78.38 197 LEU A CA 1
ATOM 1522 C C . LEU A 1 197 ? 2.193 3.619 -7.471 1.00 78.38 197 LEU A C 1
ATOM 1524 O O . LEU A 1 197 ? 1.744 4.225 -6.503 1.00 78.38 197 LEU A O 1
ATOM 1528 N N . SER A 1 198 ? 3.486 3.351 -7.644 1.00 79.00 198 SER A N 1
ATOM 1529 C CA . SER A 1 198 ? 4.554 3.763 -6.725 1.00 79.00 198 SER A CA 1
ATOM 1530 C C . SER A 1 198 ? 4.836 5.256 -6.831 1.00 79.00 198 SER A C 1
ATOM 1532 O O . SER A 1 198 ? 4.898 5.804 -7.936 1.00 79.00 198 SER A O 1
ATOM 1534 N N . SER A 1 199 ? 5.008 5.903 -5.676 1.00 73.94 199 SER A N 1
ATOM 1535 C CA . SER A 1 199 ? 5.514 7.274 -5.593 1.00 73.94 199 SER A CA 1
ATOM 1536 C C . SER A 1 199 ? 6.964 7.274 -5.126 1.00 73.94 199 SER A C 1
ATOM 1538 O O . SER A 1 199 ? 7.829 7.812 -5.811 1.00 73.94 199 SER A O 1
ATOM 1540 N N . GLU A 1 200 ? 7.226 6.679 -3.964 1.00 76.62 200 GLU A N 1
ATOM 1541 C CA . GLU A 1 200 ? 8.561 6.535 -3.387 1.00 76.62 200 GLU A CA 1
ATOM 1542 C C . GLU A 1 200 ? 8.646 5.142 -2.752 1.00 76.62 200 GLU A C 1
ATOM 1544 O O . GLU A 1 200 ? 8.045 4.925 -1.697 1.00 76.62 200 GLU A O 1
ATOM 1549 N N . PRO A 1 201 ? 9.379 4.191 -3.357 1.00 79.25 201 PRO A N 1
ATOM 1550 C CA . PRO A 1 201 ? 9.432 2.806 -2.898 1.00 79.25 201 PRO A CA 1
ATOM 1551 C C . PRO A 1 201 ? 9.709 2.622 -1.405 1.00 79.25 201 PRO A C 1
ATOM 1553 O O . PRO A 1 201 ? 9.169 1.696 -0.802 1.00 79.25 201 PRO A O 1
ATOM 1556 N N . ALA A 1 202 ? 10.514 3.498 -0.797 1.00 79.50 202 ALA A N 1
ATOM 1557 C CA . ALA A 1 202 ? 10.845 3.432 0.627 1.00 79.50 202 ALA A CA 1
ATOM 1558 C C . ALA A 1 202 ? 9.704 3.880 1.563 1.00 79.50 202 ALA A C 1
ATOM 1560 O O . ALA A 1 202 ? 9.757 3.634 2.770 1.00 79.50 202 ALA A O 1
ATOM 1561 N N . LEU A 1 203 ? 8.692 4.564 1.029 1.00 78.00 203 LEU A N 1
ATOM 1562 C CA . LEU A 1 203 ? 7.574 5.141 1.774 1.00 78.00 203 LEU A CA 1
ATOM 1563 C C . LEU A 1 203 ? 6.212 4.604 1.323 1.00 78.00 203 LEU A C 1
ATOM 1565 O O . LEU A 1 203 ? 5.205 4.921 1.945 1.00 78.00 203 LEU A O 1
ATOM 1569 N N . ASP A 1 204 ? 6.175 3.765 0.296 1.00 79.19 204 ASP A N 1
ATOM 1570 C CA . ASP A 1 204 ? 4.959 3.172 -0.239 1.00 79.19 204 ASP A CA 1
ATOM 1571 C C . ASP A 1 204 ? 4.364 2.131 0.742 1.00 79.19 204 ASP A C 1
ATOM 1573 O O . ASP A 1 204 ? 4.974 1.104 1.045 1.00 79.19 204 ASP A O 1
ATOM 1577 N N . TYR A 1 205 ? 3.143 2.380 1.235 1.00 81.38 205 TYR A N 1
ATOM 1578 C CA . TYR A 1 205 ? 2.384 1.451 2.092 1.00 81.38 205 TYR A CA 1
ATOM 1579 C C . TYR A 1 205 ? 1.011 1.161 1.498 1.00 81.38 205 TYR A C 1
ATOM 1581 O O . TYR A 1 205 ? 0.349 2.074 1.010 1.00 81.38 205 TYR A O 1
ATOM 1589 N N . VAL A 1 206 ? 0.520 -0.071 1.648 1.00 80.31 206 VAL A N 1
ATOM 1590 C CA . VAL A 1 206 ? -0.895 -0.410 1.434 1.00 80.31 206 VAL A CA 1
ATOM 1591 C C . VAL A 1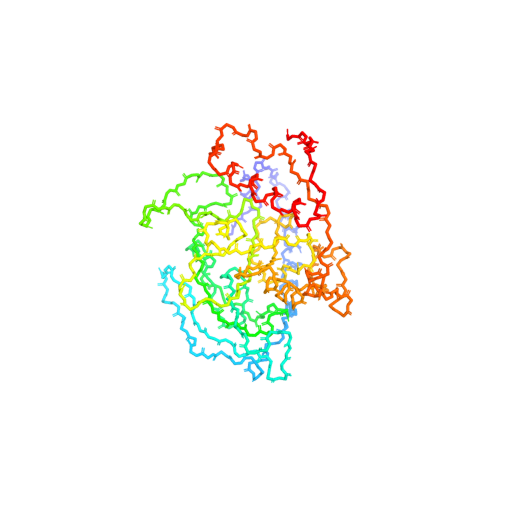 206 ? -1.490 -0.983 2.711 1.00 80.31 206 VAL A C 1
ATOM 1593 O O . VAL A 1 206 ? -0.819 -1.694 3.449 1.00 80.31 206 VAL A O 1
ATOM 1596 N N . GLY A 1 207 ? -2.753 -0.684 2.999 1.00 84.81 207 GLY A N 1
ATOM 1597 C CA . GLY A 1 207 ? -3.419 -1.230 4.181 1.00 84.81 207 GLY A CA 1
ATOM 1598 C C . GLY A 1 207 ? -4.882 -0.826 4.314 1.00 84.81 207 GLY A C 1
ATOM 1599 O O . GLY A 1 207 ? -5.427 -0.135 3.454 1.00 84.81 207 GLY A O 1
ATOM 1600 N N . PRO A 1 208 ? -5.568 -1.283 5.364 1.00 85.19 208 PRO A N 1
ATOM 1601 C CA . PRO A 1 208 ? -7.013 -1.170 5.426 1.00 85.19 208 PRO A CA 1
ATOM 1602 C C . PRO A 1 208 ? -7.503 0.160 6.002 1.00 85.19 208 PRO A C 1
ATOM 1604 O O . PRO A 1 208 ? -6.900 0.761 6.894 1.00 85.19 208 PRO A O 1
ATOM 1607 N N . MET A 1 209 ? -8.671 0.569 5.522 1.00 80.88 209 MET A N 1
ATOM 1608 C CA . MET A 1 209 ? -9.506 1.600 6.115 1.00 80.88 209 MET A CA 1
ATOM 1609 C C . MET A 1 209 ? -10.909 1.032 6.352 1.00 80.88 209 MET A C 1
ATOM 1611 O O . MET A 1 209 ? -11.509 0.414 5.475 1.00 80.88 209 MET A O 1
ATOM 1615 N N . ALA A 1 210 ? -11.464 1.210 7.542 1.00 84.81 210 ALA A N 1
ATOM 1616 C CA . ALA A 1 210 ? -12.756 0.627 7.882 1.00 84.81 210 ALA A CA 1
ATOM 1617 C C . ALA A 1 210 ? -13.503 1.446 8.933 1.00 84.81 210 ALA A C 1
ATOM 1619 O O . ALA A 1 210 ? -12.972 2.399 9.489 1.00 84.81 210 ALA A O 1
ATOM 1620 N N . ARG A 1 211 ? -14.751 1.068 9.226 1.00 82.94 211 ARG A N 1
ATOM 1621 C CA . ARG A 1 211 ? -15.542 1.713 10.289 1.00 82.94 211 ARG A CA 1
ATOM 1622 C C . ARG A 1 211 ? -15.093 1.323 11.691 1.00 82.94 211 ARG A C 1
ATOM 1624 O O . ARG A 1 211 ? -15.317 2.068 12.634 1.00 82.94 211 ARG A O 1
ATOM 1631 N N . THR A 1 212 ? -14.529 0.130 11.841 1.00 89.44 212 THR A N 1
ATOM 1632 C CA . THR A 1 212 ? -14.149 -0.418 13.141 1.00 89.44 212 THR A CA 1
ATOM 1633 C C . THR A 1 212 ? -12.742 -0.996 13.080 1.00 89.44 212 THR A C 1
ATOM 1635 O O . THR A 1 212 ? -12.282 -1.416 12.016 1.00 89.44 212 THR A O 1
ATOM 1638 N N . ALA A 1 213 ? -12.062 -1.046 14.228 1.00 89.31 213 ALA A N 1
ATOM 1639 C CA . ALA A 1 213 ? -10.749 -1.683 14.333 1.00 89.31 213 ALA A CA 1
ATOM 1640 C C . ALA A 1 213 ? -10.810 -3.177 13.973 1.00 89.31 213 ALA A C 1
ATOM 1642 O O . ALA A 1 213 ? -9.886 -3.699 13.357 1.00 89.31 213 ALA A O 1
ATOM 1643 N N . LEU A 1 214 ? -11.928 -3.841 14.288 1.00 90.88 214 LEU A N 1
ATOM 1644 C CA . LEU A 1 214 ? -12.159 -5.241 13.942 1.00 90.88 214 LEU A CA 1
ATOM 1645 C C . LEU A 1 214 ? -12.288 -5.445 12.425 1.00 90.88 214 LEU A C 1
ATOM 1647 O O . LEU A 1 214 ? -11.658 -6.342 11.875 1.00 90.88 214 LEU A O 1
ATOM 1651 N N . ASP A 1 215 ? -13.046 -4.591 11.730 1.00 89.50 215 ASP A N 1
ATOM 1652 C CA . ASP A 1 215 ? -13.142 -4.646 10.265 1.00 89.50 215 ASP A CA 1
ATOM 1653 C C . ASP A 1 215 ? -11.779 -4.373 9.609 1.00 89.50 215 ASP A C 1
ATOM 1655 O O . ASP A 1 215 ? -11.413 -5.041 8.644 1.00 89.50 215 ASP A O 1
ATOM 1659 N N . ALA A 1 216 ? -11.006 -3.417 10.140 1.00 87.12 216 ALA A N 1
ATOM 1660 C CA . ALA A 1 216 ? -9.651 -3.148 9.664 1.00 87.12 216 ALA A CA 1
ATOM 1661 C C . ALA A 1 216 ? -8.731 -4.364 9.866 1.00 87.12 216 ALA A C 1
ATOM 1663 O O . ALA A 1 216 ? -7.936 -4.670 8.983 1.00 87.12 216 ALA A O 1
ATOM 1664 N N . ALA A 1 217 ? -8.871 -5.095 10.974 1.00 91.19 217 ALA A N 1
ATOM 1665 C CA . ALA A 1 217 ? -8.111 -6.315 11.231 1.00 91.19 217 ALA A CA 1
ATOM 1666 C C . ALA A 1 217 ? -8.481 -7.458 10.271 1.00 91.19 217 ALA A C 1
ATOM 1668 O O . ALA A 1 217 ? -7.581 -8.072 9.706 1.00 91.19 217 ALA A O 1
ATOM 1669 N N . PHE A 1 218 ? -9.774 -7.692 10.009 1.00 90.00 218 PHE A N 1
ATOM 1670 C CA . PHE A 1 218 ? -10.214 -8.670 9.002 1.00 90.00 218 PHE A CA 1
ATOM 1671 C C . PHE A 1 218 ? -9.705 -8.328 7.600 1.00 90.00 218 PHE A C 1
ATOM 1673 O O . PHE A 1 218 ? -9.299 -9.215 6.851 1.00 90.00 218 PHE A O 1
ATOM 1680 N N . LEU A 1 219 ? -9.719 -7.042 7.237 1.00 87.44 219 LEU A N 1
ATOM 1681 C CA . LEU A 1 219 ? -9.161 -6.595 5.965 1.00 87.44 219 LEU A CA 1
ATOM 1682 C C . LEU A 1 219 ? -7.645 -6.779 5.912 1.00 87.44 219 LEU A C 1
ATOM 1684 O O . LEU A 1 219 ? -7.156 -7.234 4.886 1.00 87.44 219 LEU A O 1
ATOM 1688 N N . LEU A 1 220 ? -6.912 -6.454 6.985 1.00 89.88 220 LEU A N 1
ATOM 1689 C CA . LEU A 1 220 ? -5.465 -6.668 7.045 1.00 89.88 220 LEU A CA 1
ATOM 1690 C C . LEU A 1 220 ? -5.127 -8.151 6.882 1.00 89.88 220 LEU A C 1
ATOM 1692 O O . LEU A 1 220 ? -4.258 -8.488 6.091 1.00 89.88 220 LEU A O 1
ATOM 1696 N N . GLU A 1 221 ? -5.831 -9.028 7.597 1.00 90.88 221 GLU A N 1
ATOM 1697 C CA . GLU A 1 221 ? -5.631 -10.480 7.539 1.00 90.88 221 GLU A CA 1
ATOM 1698 C C . GLU A 1 221 ? -5.861 -11.034 6.129 1.00 90.88 221 GLU A C 1
ATOM 1700 O O . GLU A 1 221 ? -5.128 -11.908 5.680 1.00 90.88 221 GLU A O 1
ATOM 1705 N N . ALA A 1 222 ? -6.828 -10.478 5.396 1.00 87.31 222 ALA A N 1
ATOM 1706 C CA . ALA A 1 222 ? -7.106 -10.884 4.024 1.00 87.31 222 ALA A CA 1
ATOM 1707 C C . ALA A 1 222 ? -6.032 -10.450 3.007 1.00 87.31 222 ALA A C 1
ATOM 1709 O O . ALA A 1 222 ? -5.960 -11.046 1.934 1.00 87.31 222 ALA A O 1
ATOM 1710 N N . VAL A 1 223 ? -5.241 -9.408 3.300 1.00 86.44 223 VAL A N 1
ATOM 1711 C CA . VAL A 1 223 ? -4.312 -8.797 2.324 1.00 86.44 223 VAL A CA 1
ATOM 1712 C C . VAL A 1 223 ? -2.838 -8.881 2.716 1.00 86.44 223 VAL A C 1
ATOM 1714 O O . VAL A 1 223 ? -1.972 -8.588 1.895 1.00 86.44 223 VAL A O 1
ATOM 1717 N N . ALA A 1 224 ? -2.535 -9.237 3.962 1.00 90.62 224 ALA A N 1
ATOM 1718 C CA . ALA A 1 224 ? -1.172 -9.332 4.458 1.00 90.62 224 ALA A CA 1
ATOM 1719 C C . ALA A 1 224 ? -0.485 -10.632 4.010 1.00 90.62 224 ALA A C 1
ATOM 1721 O O . ALA A 1 224 ? -1.112 -11.677 3.843 1.00 90.62 224 ALA A O 1
ATOM 1722 N N . GLY A 1 225 ? 0.836 -10.559 3.870 1.00 91.44 225 GLY A N 1
ATOM 1723 C CA . GLY A 1 225 ? 1.701 -11.675 3.509 1.00 91.44 225 GLY A CA 1
ATOM 1724 C C . GLY A 1 225 ? 2.471 -11.432 2.218 1.00 91.44 225 GLY A C 1
ATOM 1725 O O . GLY A 1 225 ? 2.111 -10.588 1.396 1.00 91.44 225 GLY A O 1
ATOM 1726 N N . THR A 1 226 ? 3.570 -12.165 2.052 1.00 92.31 226 THR A N 1
ATOM 1727 C CA . THR A 1 226 ? 4.388 -12.039 0.846 1.00 92.31 226 THR A CA 1
ATOM 1728 C C . THR A 1 226 ? 3.681 -12.591 -0.391 1.00 92.31 226 THR A C 1
ATOM 1730 O O . THR A 1 226 ? 3.075 -13.664 -0.338 1.00 92.31 226 THR A O 1
ATOM 1733 N N . ASP A 1 227 ? 3.782 -11.870 -1.508 1.00 87.06 227 ASP A N 1
ATOM 1734 C CA . ASP A 1 227 ? 3.353 -12.340 -2.827 1.00 87.06 227 ASP A CA 1
ATOM 1735 C C . ASP A 1 227 ? 4.507 -12.899 -3.679 1.00 87.06 227 ASP A C 1
ATOM 1737 O O . ASP A 1 227 ? 4.265 -13.458 -4.749 1.00 87.06 227 ASP A O 1
ATOM 1741 N N . GLY A 1 228 ? 5.750 -12.790 -3.194 1.00 87.69 228 GLY A N 1
ATOM 1742 C CA . GLY A 1 228 ? 6.960 -13.229 -3.891 1.00 87.69 228 GLY A CA 1
ATOM 1743 C C . GLY A 1 228 ? 7.356 -12.370 -5.097 1.00 87.69 228 GLY A C 1
ATOM 1744 O O . GLY A 1 228 ? 8.233 -12.784 -5.856 1.00 87.69 228 GLY A O 1
ATOM 1745 N N . ILE A 1 229 ? 6.719 -11.213 -5.291 1.00 86.56 229 ILE A N 1
ATOM 1746 C CA . ILE A 1 229 ? 6.935 -10.298 -6.418 1.00 86.56 229 ILE A CA 1
ATOM 1747 C C . ILE A 1 229 ? 7.479 -8.958 -5.916 1.00 86.56 229 ILE A C 1
ATOM 1749 O O . ILE A 1 229 ? 8.412 -8.425 -6.514 1.00 86.56 229 ILE A O 1
ATOM 1753 N N . ASP A 1 230 ? 6.916 -8.419 -4.832 1.00 86.94 230 ASP A N 1
ATOM 1754 C CA . ASP A 1 230 ? 7.311 -7.119 -4.290 1.00 86.94 230 ASP A CA 1
ATOM 1755 C C . ASP A 1 230 ? 8.624 -7.200 -3.496 1.00 86.94 230 ASP A C 1
ATOM 1757 O O . ASP A 1 230 ? 8.739 -7.876 -2.469 1.00 86.94 230 ASP A O 1
ATOM 1761 N N . ASP A 1 231 ? 9.620 -6.450 -3.962 1.00 90.25 231 ASP A N 1
ATOM 1762 C CA . ASP A 1 231 ? 10.958 -6.359 -3.381 1.00 90.25 231 ASP A CA 1
ATOM 1763 C C . ASP A 1 231 ? 10.989 -5.660 -2.012 1.00 90.25 231 ASP A C 1
ATOM 1765 O O . ASP A 1 231 ? 11.956 -5.808 -1.260 1.00 90.25 231 ASP A O 1
ATOM 1769 N N . ARG A 1 232 ? 9.910 -4.963 -1.633 1.00 87.00 232 ARG A N 1
ATOM 1770 C CA . ARG A 1 232 ? 9.753 -4.318 -0.317 1.00 87.00 232 ARG A CA 1
ATOM 1771 C C . ARG A 1 232 ? 9.494 -5.314 0.810 1.00 87.00 232 ARG A C 1
ATOM 1773 O O . ARG A 1 232 ? 9.657 -4.971 1.980 1.00 87.00 232 ARG A O 1
ATOM 1780 N N . GLN A 1 233 ? 9.089 -6.545 0.498 1.00 91.19 233 GLN A N 1
ATOM 1781 C CA . GLN A 1 233 ? 8.597 -7.520 1.478 1.00 91.19 233 GLN A CA 1
ATOM 1782 C C . GLN A 1 233 ? 9.709 -8.300 2.192 1.00 91.19 233 GLN A C 1
ATOM 1784 O O . GLN A 1 233 ? 9.609 -9.511 2.417 1.00 91.19 233 GLN A O 1
ATOM 1789 N N . PHE A 1 234 ? 10.786 -7.617 2.580 1.00 85.81 234 PHE A N 1
ATOM 1790 C CA . PHE A 1 234 ? 11.905 -8.246 3.270 1.00 85.81 234 PHE A CA 1
ATOM 1791 C C . PHE A 1 234 ? 11.482 -8.732 4.665 1.00 85.81 234 PHE A C 1
ATOM 1793 O O . PHE A 1 234 ? 11.312 -7.948 5.596 1.00 85.81 234 PHE A O 1
ATOM 1800 N N . GLY A 1 235 ? 11.308 -10.048 4.810 1.00 85.50 235 GLY A N 1
ATOM 1801 C CA . GLY A 1 235 ? 10.904 -10.679 6.070 1.00 85.50 235 GLY A CA 1
ATOM 1802 C C . GLY A 1 235 ? 9.393 -10.728 6.317 1.00 85.50 235 GLY A C 1
ATOM 1803 O O . GLY A 1 235 ? 8.982 -11.093 7.419 1.00 85.50 235 GLY A O 1
ATOM 1804 N N . ALA A 1 236 ? 8.560 -10.402 5.322 1.00 91.62 236 ALA A N 1
ATOM 1805 C CA . ALA A 1 236 ? 7.121 -10.623 5.429 1.00 91.62 236 ALA A CA 1
ATOM 1806 C C . ALA A 1 236 ? 6.815 -12.136 5.470 1.00 91.62 236 ALA A C 1
ATOM 1808 O O . ALA A 1 236 ? 7.389 -12.903 4.690 1.00 91.62 236 ALA A O 1
ATOM 1809 N N . PRO A 1 237 ? 5.925 -12.603 6.362 1.00 94.00 237 PRO A N 1
ATOM 1810 C CA . PRO A 1 237 ? 5.548 -14.011 6.411 1.00 94.00 237 PRO A CA 1
ATOM 1811 C C . PRO A 1 237 ? 4.723 -14.400 5.178 1.00 94.00 237 PRO A C 1
ATOM 1813 O O . PRO A 1 237 ? 4.102 -13.563 4.522 1.00 94.00 237 PRO A O 1
ATOM 1816 N N . PHE A 1 238 ? 4.669 -15.696 4.880 1.00 92.88 238 PHE A N 1
ATOM 1817 C CA . PHE A 1 238 ? 3.714 -16.215 3.901 1.00 92.88 238 PHE A CA 1
ATOM 1818 C C . PHE A 1 238 ? 2.272 -16.000 4.381 1.00 92.88 238 PHE A C 1
ATOM 1820 O O . PHE A 1 238 ? 2.044 -16.053 5.592 1.00 92.88 238 PHE A O 1
ATOM 1827 N N . PRO A 1 239 ? 1.285 -15.854 3.473 1.00 89.00 239 PRO A N 1
ATOM 1828 C CA . PRO A 1 239 ? -0.125 -15.711 3.846 1.00 89.00 239 PRO A CA 1
ATOM 1829 C C . PRO A 1 239 ? -0.625 -16.786 4.826 1.00 89.00 239 PRO A C 1
ATOM 1831 O O . PRO A 1 239 ? -1.390 -16.496 5.737 1.00 89.00 239 PRO A O 1
ATOM 1834 N N . SER A 1 240 ? -0.130 -18.025 4.712 1.00 88.94 240 SER A N 1
ATOM 1835 C CA . SER A 1 240 ? -0.474 -19.135 5.616 1.00 88.94 240 SER A CA 1
ATOM 1836 C C . SER A 1 240 ? 0.082 -19.009 7.041 1.00 88.94 240 SER A C 1
ATOM 1838 O O . SER A 1 240 ? -0.272 -19.807 7.903 1.00 88.94 240 SER A O 1
ATOM 1840 N N . ALA A 1 241 ? 1.006 -18.078 7.273 1.00 92.81 241 ALA A N 1
ATOM 1841 C CA . ALA A 1 241 ? 1.664 -17.829 8.554 1.00 92.81 241 ALA A CA 1
ATOM 1842 C C . ALA A 1 241 ? 1.297 -16.453 9.141 1.00 92.81 241 ALA A C 1
ATOM 1844 O O . ALA A 1 241 ? 1.905 -16.019 10.121 1.00 92.81 241 ALA A O 1
ATOM 1845 N N . ILE A 1 242 ? 0.324 -15.759 8.542 1.00 93.12 242 ILE A N 1
ATOM 1846 C CA . ILE A 1 242 ? -0.205 -14.501 9.065 1.00 93.12 242 ILE A CA 1
ATOM 1847 C C . ILE A 1 242 ? -1.018 -14.782 10.339 1.00 93.12 242 ILE A C 1
ATOM 1849 O O . ILE A 1 242 ? -1.816 -15.721 10.355 1.00 93.12 242 ILE A O 1
ATOM 1853 N N . PRO A 1 243 ? -0.836 -13.999 11.419 1.00 91.19 243 PRO A N 1
ATOM 1854 C CA . PRO A 1 243 ? -1.672 -14.110 12.610 1.00 91.19 243 PRO A CA 1
ATOM 1855 C C . PRO A 1 243 ? -3.143 -13.792 12.320 1.00 91.19 243 PRO A C 1
ATOM 1857 O O . PRO A 1 243 ? -3.443 -12.933 11.493 1.00 91.19 243 PRO A O 1
ATOM 1860 N N . HIS A 1 244 ? -4.055 -14.385 13.091 1.00 91.62 244 HIS A N 1
ATOM 1861 C CA . HIS A 1 244 ? -5.469 -14.008 13.077 1.00 91.62 244 HIS A CA 1
ATOM 1862 C C . HIS A 1 244 ? -5.671 -12.641 13.746 1.00 91.62 244 HIS A C 1
ATOM 1864 O O . HIS A 1 244 ? -6.010 -12.544 14.929 1.00 91.62 244 HIS A O 1
ATOM 1870 N N . TYR A 1 245 ? -5.419 -11.558 13.008 1.00 90.94 245 TYR A N 1
ATOM 1871 C CA . TYR A 1 245 ? -5.451 -10.193 13.536 1.00 90.94 245 TYR A CA 1
ATOM 1872 C C . TYR A 1 245 ? -6.804 -9.836 14.150 1.00 90.94 245 TYR A C 1
ATOM 1874 O O . TYR A 1 245 ? -6.848 -9.110 15.146 1.00 90.94 245 TYR A O 1
ATOM 1882 N N . ALA A 1 246 ? -7.903 -10.360 13.598 1.00 87.75 246 ALA A N 1
ATOM 1883 C CA . ALA A 1 246 ? -9.232 -10.152 14.163 1.00 87.75 246 ALA A CA 1
ATOM 1884 C C . ALA A 1 246 ? -9.351 -10.715 15.592 1.00 87.75 246 ALA A C 1
ATOM 1886 O O . ALA A 1 246 ? -9.958 -10.081 16.454 1.00 87.75 246 ALA A O 1
ATOM 1887 N N . GLU A 1 247 ? -8.721 -11.859 15.873 1.00 87.94 247 GLU A N 1
ATOM 1888 C CA . GLU A 1 247 ? -8.655 -12.435 17.219 1.00 87.94 247 GLU A CA 1
ATOM 1889 C C . GLU A 1 247 ? -7.712 -11.633 18.123 1.00 87.94 247 GLU A C 1
ATOM 1891 O O . GLU A 1 247 ? -8.049 -11.353 19.275 1.00 87.94 247 GLU A O 1
ATOM 1896 N N . CYS A 1 248 ? -6.564 -11.188 17.598 1.00 85.69 248 CYS A N 1
ATOM 1897 C CA . CYS A 1 248 ? -5.607 -10.372 18.350 1.00 85.69 248 CYS A CA 1
ATOM 1898 C C . CYS A 1 248 ? -6.235 -9.077 18.884 1.00 85.69 248 CYS A C 1
ATOM 1900 O O . CYS A 1 248 ? -6.007 -8.722 20.041 1.00 85.69 248 CYS A O 1
ATOM 1902 N N . VAL A 1 249 ? -7.066 -8.400 18.081 1.00 82.75 249 VAL A N 1
ATOM 1903 C CA . VAL A 1 249 ? -7.782 -7.182 18.505 1.00 82.75 249 VAL A CA 1
ATOM 1904 C C . VAL A 1 249 ? -8.727 -7.455 19.682 1.00 82.75 249 VAL A C 1
ATOM 1906 O O . VAL A 1 249 ? -8.890 -6.596 20.547 1.00 82.75 249 VAL A O 1
ATOM 1909 N N . LEU A 1 250 ? -9.323 -8.649 19.758 1.00 77.19 250 LEU A N 1
ATOM 1910 C CA . LEU A 1 250 ? -10.263 -9.023 20.821 1.00 77.19 250 LEU A CA 1
ATOM 1911 C C . LEU A 1 250 ? -9.572 -9.460 22.118 1.00 77.19 250 LEU A C 1
ATOM 1913 O O . LEU A 1 250 ? -10.156 -9.336 23.193 1.00 77.19 250 LEU A O 1
ATOM 1917 N N . LEU A 1 251 ? -8.332 -9.950 22.037 1.00 70.88 251 LEU A N 1
ATOM 1918 C CA . LEU A 1 251 ? -7.561 -10.412 23.196 1.00 70.88 251 LEU A CA 1
ATOM 1919 C C . LEU A 1 251 ? -7.019 -9.268 24.069 1.00 70.88 251 LEU A C 1
ATOM 1921 O O . LEU A 1 251 ? -6.527 -9.533 25.167 1.00 70.88 251 LEU A O 1
ATOM 1925 N N . GLY A 1 252 ? -7.172 -8.013 23.626 1.00 59.69 252 GLY A N 1
ATOM 1926 C CA . GLY A 1 252 ? -7.237 -6.841 24.502 1.00 59.69 252 GLY A CA 1
ATOM 1927 C C . GLY A 1 252 ? -6.051 -6.677 25.448 1.00 59.69 252 GLY A C 1
ATOM 1928 O O . GLY A 1 252 ? -6.238 -6.413 26.635 1.00 59.69 252 GLY A O 1
ATOM 1929 N N . ARG A 1 253 ? -4.825 -6.843 24.954 1.00 58.25 253 ARG A N 1
ATOM 1930 C CA . ARG A 1 253 ? -3.630 -6.472 25.713 1.00 58.25 253 ARG A CA 1
ATOM 1931 C C . ARG A 1 253 ? -2.805 -5.510 24.882 1.00 58.25 253 ARG A C 1
ATOM 1933 O O . ARG A 1 253 ? -2.382 -5.889 23.801 1.00 58.25 253 ARG A O 1
ATOM 1940 N N . GLU A 1 254 ? -2.579 -4.302 25.400 1.00 62.03 254 GLU A N 1
ATOM 1941 C CA . GLU A 1 254 ? -1.236 -3.794 25.719 1.00 62.03 254 GLU A CA 1
ATOM 1942 C C . GLU A 1 254 ? -1.197 -2.299 26.090 1.00 62.03 254 GLU A C 1
ATOM 1944 O O . GLU A 1 254 ? -2.177 -1.564 25.980 1.00 62.03 254 GLU A O 1
ATOM 1949 N N . ARG A 1 255 ? -0.023 -1.917 26.614 1.00 50.78 255 ARG A N 1
ATOM 1950 C CA . ARG A 1 255 ? 0.464 -0.577 26.969 1.00 50.78 255 ARG A CA 1
ATOM 1951 C C . ARG A 1 255 ? 0.192 0.451 25.866 1.00 50.78 255 ARG A C 1
ATOM 1953 O O . ARG A 1 255 ? 0.422 0.177 24.694 1.00 50.78 255 ARG A O 1
ATOM 1960 N N . SER A 1 256 ? -0.191 1.660 26.256 1.00 52.84 256 SER A N 1
ATOM 1961 C CA . SER A 1 256 ? -0.346 2.806 25.356 1.00 52.84 256 SER A CA 1
ATOM 1962 C C . SER A 1 256 ? 0.591 3.924 25.799 1.00 52.84 256 SER A C 1
ATOM 1964 O O . SER A 1 256 ? 0.492 4.389 26.924 1.00 52.84 256 SER A O 1
ATOM 1966 N N . SER A 1 257 ? 1.485 4.388 24.936 1.00 50.94 257 SER A N 1
ATOM 1967 C CA . SER A 1 257 ? 2.358 5.535 25.219 1.00 50.94 257 SER A CA 1
ATOM 1968 C C . SER A 1 257 ? 1.982 6.719 24.336 1.00 50.94 257 SER A C 1
ATOM 1970 O O . SER A 1 257 ? 1.703 6.538 23.151 1.00 50.94 257 SER A O 1
ATOM 1972 N N . SER A 1 258 ? 2.028 7.930 24.879 1.00 54.56 258 SER A N 1
ATOM 1973 C CA . SER A 1 258 ? 1.837 9.178 24.129 1.00 54.56 258 SER A CA 1
ATOM 1974 C C . SER A 1 258 ? 3.024 10.108 24.370 1.00 54.56 258 SER A C 1
ATOM 1976 O O . SER A 1 258 ? 3.473 10.236 25.504 1.00 54.56 258 SER A O 1
ATOM 1978 N N . GLY A 1 259 ? 3.552 10.730 23.314 1.00 58.62 259 GLY A N 1
ATOM 1979 C CA . GLY A 1 259 ? 4.767 11.553 23.375 1.00 58.62 259 GLY A CA 1
ATOM 1980 C C . GLY A 1 259 ? 4.641 12.913 22.686 1.00 58.62 259 GLY A C 1
ATOM 1981 O O . GLY A 1 259 ? 3.540 13.436 22.514 1.00 58.62 259 GLY A O 1
ATOM 1982 N N . GLU A 1 260 ? 5.777 13.462 22.249 1.00 61.66 260 GLU A N 1
ATOM 1983 C CA . GLU A 1 260 ? 6.001 14.842 21.758 1.00 61.66 260 GLU A CA 1
ATOM 1984 C C . GLU A 1 260 ? 5.169 15.298 20.535 1.00 61.66 260 GLU A C 1
ATOM 1986 O O . GLU A 1 260 ? 5.261 16.452 20.114 1.00 61.66 260 GLU A O 1
ATOM 1991 N N . GLY A 1 261 ? 4.287 14.452 19.992 1.00 66.25 261 GLY A N 1
ATOM 1992 C CA . GLY A 1 261 ? 3.430 14.759 18.837 1.00 66.25 261 GLY A CA 1
ATOM 1993 C C . GLY A 1 261 ? 2.452 15.931 19.031 1.00 66.25 261 GLY A C 1
ATOM 1994 O O . GLY A 1 261 ? 1.861 16.403 18.061 1.00 66.25 261 GLY A O 1
ATOM 1995 N N . PHE A 1 262 ? 2.296 16.439 20.258 1.00 73.25 262 PHE A N 1
ATOM 1996 C CA . PHE A 1 262 ? 1.428 17.578 20.586 1.00 73.25 262 PHE A CA 1
ATOM 1997 C C . PHE A 1 262 ? 2.174 18.907 20.776 1.00 73.25 262 PHE A C 1
ATOM 1999 O O . PHE A 1 262 ? 1.528 19.935 20.962 1.00 73.25 262 PHE A O 1
ATOM 2006 N N . ALA A 1 263 ? 3.512 18.919 20.707 1.00 71.69 263 ALA A N 1
ATOM 2007 C CA . ALA A 1 263 ? 4.330 20.111 20.968 1.00 71.69 263 ALA A CA 1
ATOM 2008 C C . ALA A 1 263 ? 4.413 21.096 19.779 1.00 71.69 263 ALA A C 1
ATOM 2010 O O . ALA A 1 263 ? 5.040 22.152 19.876 1.00 71.69 263 ALA A O 1
ATOM 2011 N N . SER A 1 264 ? 3.790 20.772 18.641 1.00 78.31 264 SER A N 1
ATOM 2012 C CA . SER A 1 264 ? 3.815 21.621 17.447 1.00 78.31 264 SER A CA 1
ATOM 2013 C C . SER A 1 264 ? 3.042 22.926 17.646 1.00 78.31 264 SER A C 1
ATOM 2015 O O . SER A 1 264 ? 1.890 22.927 18.074 1.00 78.31 264 SER A O 1
ATOM 2017 N N . LYS A 1 265 ? 3.625 24.047 17.201 1.00 82.88 265 LYS A N 1
ATOM 2018 C CA . LYS A 1 265 ? 2.970 25.371 17.180 1.00 82.88 265 LYS A CA 1
ATOM 2019 C C . LYS A 1 265 ? 1.710 25.442 16.305 1.00 82.88 265 LYS A C 1
ATOM 2021 O O . LYS A 1 265 ? 0.971 26.416 16.386 1.00 82.88 265 LYS A O 1
ATOM 2026 N N . PHE A 1 266 ? 1.504 24.451 15.439 1.00 83.38 266 PHE A N 1
ATOM 2027 C CA . PHE A 1 266 ? 0.342 24.348 14.556 1.00 83.38 266 PHE A CA 1
ATOM 2028 C C . PHE A 1 266 ? -0.738 23.394 15.097 1.00 83.38 266 PHE A C 1
ATOM 2030 O O . PHE A 1 266 ? -1.724 23.146 14.408 1.00 83.38 266 PHE A O 1
ATOM 2037 N N . MET A 1 267 ? -0.558 22.838 16.301 1.00 83.88 267 MET A N 1
ATOM 2038 C CA . MET A 1 267 ? -1.527 21.944 16.931 1.00 83.88 267 MET A CA 1
ATOM 2039 C C . MET A 1 267 ? -2.711 22.732 17.506 1.00 83.88 267 MET A C 1
ATOM 2041 O O . MET A 1 267 ? -2.528 23.660 18.294 1.00 83.88 267 MET A O 1
ATOM 2045 N N . ASP A 1 268 ? -3.934 22.325 17.163 1.00 88.25 268 ASP A N 1
ATOM 2046 C CA . ASP A 1 268 ? -5.136 22.833 17.822 1.00 88.25 268 ASP A CA 1
ATOM 2047 C C . ASP A 1 268 ? -5.255 22.210 19.222 1.00 88.25 268 ASP A C 1
ATOM 2049 O O . ASP A 1 268 ? -5.349 20.989 19.386 1.00 88.25 268 ASP A O 1
ATOM 2053 N N . ALA A 1 269 ? -5.272 23.060 20.250 1.00 89.19 269 ALA A N 1
ATOM 2054 C CA . ALA A 1 269 ? -5.335 22.626 21.642 1.00 89.19 269 ALA A CA 1
ATOM 2055 C C . ALA A 1 269 ? -6.583 21.778 21.958 1.00 89.19 269 ALA A C 1
ATOM 2057 O O . ALA A 1 269 ? -6.530 20.899 22.819 1.00 89.19 269 ALA A O 1
ATOM 2058 N N . SER A 1 270 ? -7.703 22.003 21.263 1.00 90.88 270 SER A N 1
ATOM 2059 C CA . SER A 1 270 ? -8.928 21.219 21.439 1.00 90.88 270 SER A CA 1
ATOM 2060 C C . SER A 1 270 ? -8.791 19.792 20.900 1.00 90.88 270 SER A C 1
ATOM 2062 O O . SER A 1 270 ? -9.319 18.861 21.511 1.00 90.88 270 SER A O 1
ATOM 2064 N N . VAL A 1 271 ? -8.036 19.602 19.812 1.00 89.56 271 VAL A N 1
ATOM 2065 C CA . VAL A 1 271 ? -7.727 18.280 19.249 1.00 89.56 271 VAL A CA 1
ATOM 2066 C C . VAL A 1 271 ? -6.795 17.529 20.189 1.00 89.56 271 VAL A C 1
ATOM 2068 O O . VAL A 1 271 ? -7.114 16.409 20.586 1.00 89.56 271 VAL A O 1
ATOM 2071 N N . ALA A 1 272 ? -5.705 18.166 20.630 1.00 88.25 272 ALA A N 1
ATOM 2072 C CA . ALA A 1 272 ? -4.775 17.572 21.590 1.00 88.25 272 ALA A CA 1
ATOM 2073 C C . ALA A 1 272 ? -5.496 17.124 22.871 1.00 88.25 272 ALA A C 1
ATOM 2075 O O . ALA A 1 272 ? -5.334 15.988 23.315 1.00 88.25 272 ALA A O 1
ATOM 2076 N N . LYS A 1 273 ? -6.368 17.981 23.420 1.00 90.19 273 LYS A N 1
ATOM 2077 C CA . LYS A 1 273 ? -7.173 17.656 24.602 1.00 90.19 273 LYS A CA 1
ATOM 2078 C C . LYS A 1 273 ? -8.050 16.416 24.387 1.00 90.19 273 LYS A C 1
ATOM 2080 O O . LYS A 1 273 ? -8.069 15.543 25.247 1.00 90.19 273 LYS A O 1
ATOM 2085 N N . ARG A 1 274 ? -8.748 16.313 23.250 1.00 90.94 274 ARG A N 1
ATOM 2086 C CA . ARG A 1 274 ? -9.605 15.153 22.937 1.00 90.94 274 ARG A CA 1
ATOM 2087 C C . ARG A 1 274 ? -8.814 13.856 22.806 1.00 90.94 274 ARG A C 1
ATOM 2089 O O . ARG A 1 274 ? -9.290 12.817 23.255 1.00 90.94 274 ARG A O 1
ATOM 2096 N N . VAL A 1 275 ? -7.623 13.908 22.209 1.00 89.25 275 VAL A N 1
ATOM 2097 C CA . VAL A 1 275 ? -6.759 12.725 22.105 1.00 89.25 275 VAL A CA 1
ATOM 2098 C C . VAL A 1 275 ? -6.311 12.278 23.496 1.00 89.25 275 VAL A C 1
ATOM 2100 O O . VAL A 1 275 ? -6.431 11.101 23.811 1.00 89.25 275 VAL A O 1
ATOM 2103 N N . TRP A 1 276 ? -5.915 13.206 24.371 1.00 87.12 276 TRP A N 1
ATOM 2104 C CA . TRP A 1 276 ? -5.578 12.886 25.762 1.00 87.12 276 TRP A CA 1
ATOM 2105 C C . TRP A 1 276 ? -6.753 12.311 26.561 1.00 87.12 276 TRP A C 1
ATOM 2107 O O . TRP A 1 276 ? -6.575 11.334 27.282 1.00 87.12 276 TRP A O 1
ATOM 2117 N N . GLU A 1 277 ? -7.962 12.857 26.410 1.00 90.88 277 GLU A N 1
ATOM 2118 C CA . GLU A 1 277 ? -9.172 12.290 27.024 1.00 90.88 277 GLU A CA 1
ATOM 2119 C C . GLU A 1 277 ? -9.444 10.856 26.537 1.00 90.88 277 GLU A C 1
ATOM 2121 O O . GLU A 1 277 ? -9.857 10.004 27.325 1.00 90.88 277 GLU A O 1
ATOM 2126 N N . ALA A 1 278 ? -9.193 10.565 25.256 1.00 88.88 278 ALA A N 1
ATOM 2127 C CA . ALA A 1 278 ? -9.300 9.213 24.713 1.00 88.88 278 ALA A CA 1
ATOM 2128 C C . ALA A 1 278 ? -8.216 8.277 25.276 1.00 88.88 278 ALA A C 1
ATOM 2130 O O . ALA A 1 278 ? -8.534 7.152 25.658 1.00 88.88 278 ALA A O 1
ATOM 2131 N N . THR A 1 279 ? -6.971 8.743 25.404 1.00 86.94 279 THR A N 1
ATOM 2132 C CA . THR A 1 279 ? -5.875 7.979 26.022 1.00 86.94 279 THR A CA 1
ATOM 2133 C C . THR A 1 279 ? -6.173 7.649 27.487 1.00 86.94 279 THR A C 1
ATOM 2135 O O . THR A 1 279 ? -5.976 6.513 27.910 1.00 86.94 279 THR A O 1
ATOM 2138 N N . SER A 1 280 ? -6.726 8.587 28.262 1.00 86.88 280 SER A N 1
ATOM 2139 C CA . SER A 1 280 ? -7.112 8.343 29.661 1.00 86.88 280 SER A CA 1
ATOM 2140 C C . SER A 1 280 ? -8.169 7.245 29.801 1.00 86.88 280 SER A C 1
ATOM 2142 O O . SER A 1 280 ? -8.099 6.440 30.727 1.00 86.88 280 SER A O 1
ATOM 2144 N N . LYS A 1 281 ? -9.104 7.136 28.849 1.00 89.50 281 LYS A N 1
ATOM 2145 C CA . LYS A 1 281 ? -10.067 6.022 28.824 1.00 89.50 281 LYS A CA 1
ATOM 2146 C C . LYS A 1 281 ? -9.390 4.671 28.609 1.00 89.50 281 LYS A C 1
ATOM 2148 O O . LYS A 1 281 ? -9.864 3.673 29.139 1.00 89.50 281 LYS A O 1
ATOM 2153 N N . LEU A 1 282 ? -8.282 4.614 27.866 1.00 85.62 282 LEU A N 1
ATOM 2154 C CA . LEU A 1 282 ? -7.503 3.378 27.748 1.00 85.62 282 LEU A CA 1
ATOM 2155 C C . LEU A 1 282 ? -6.904 2.980 29.103 1.00 85.62 282 LEU A C 1
ATOM 2157 O O . LEU A 1 282 ? -6.924 1.797 29.438 1.00 85.62 282 LEU A O 1
ATOM 2161 N N . ALA A 1 283 ? -6.458 3.949 29.914 1.00 85.38 283 ALA A N 1
ATOM 2162 C CA . ALA A 1 283 ? -5.998 3.678 31.278 1.00 85.38 283 ALA A CA 1
ATOM 2163 C C . ALA A 1 283 ? -7.112 3.106 32.166 1.00 85.38 283 ALA A C 1
ATOM 2165 O O . ALA A 1 283 ? -6.895 2.123 32.874 1.00 85.38 283 ALA A O 1
ATOM 2166 N N . GLU A 1 284 ? -8.323 3.668 32.089 1.00 88.44 284 GLU A N 1
ATOM 2167 C CA . GLU A 1 284 ? -9.506 3.147 32.796 1.00 88.44 284 GLU A CA 1
ATOM 2168 C C . GLU A 1 284 ? -9.846 1.704 32.383 1.00 88.44 284 GLU A C 1
ATOM 2170 O O . GLU A 1 284 ? -10.311 0.915 33.204 1.00 88.44 284 GLU A O 1
ATOM 2175 N N . LEU A 1 285 ? -9.570 1.341 31.127 1.00 86.56 285 LEU A N 1
ATOM 2176 C CA . LEU A 1 285 ? -9.743 -0.010 30.584 1.00 86.56 285 LEU A CA 1
ATOM 2177 C C . LEU A 1 285 ? -8.567 -0.957 30.895 1.00 86.56 285 LEU A C 1
ATOM 2179 O O . LEU A 1 285 ? -8.583 -2.109 30.463 1.00 86.5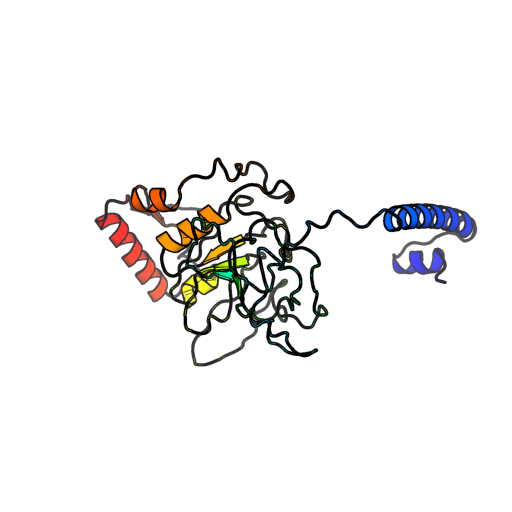6 285 LEU A O 1
ATOM 2183 N N . GLY A 1 286 ? -7.569 -0.508 31.662 1.00 84.31 286 GLY A N 1
ATOM 2184 C CA . GLY A 1 286 ? -6.448 -1.326 32.129 1.00 84.31 286 GLY A CA 1
ATOM 2185 C C . GLY A 1 286 ? -5.173 -1.230 31.288 1.00 84.31 286 GLY A C 1
ATOM 2186 O O . GLY A 1 286 ? -4.234 -1.991 31.535 1.00 84.31 286 GLY A O 1
ATOM 2187 N N . ALA A 1 287 ? -5.101 -0.311 30.320 1.00 84.62 287 ALA A N 1
ATOM 2188 C CA . ALA A 1 287 ? -3.841 0.011 29.660 1.00 84.62 287 ALA A CA 1
ATOM 2189 C C . ALA A 1 287 ? -2.918 0.785 30.616 1.00 84.62 287 ALA A C 1
ATOM 2191 O O . ALA A 1 287 ? -3.355 1.565 31.458 1.00 84.62 287 ALA A O 1
ATOM 2192 N N . ILE A 1 288 ? -1.611 0.594 30.474 1.00 84.38 288 ILE A N 1
ATOM 2193 C CA . ILE A 1 288 ? -0.625 1.445 31.148 1.00 84.38 288 ILE A CA 1
ATOM 2194 C C . ILE A 1 288 ? -0.374 2.636 30.223 1.00 84.38 288 ILE A C 1
ATOM 2196 O O . ILE A 1 288 ? 0.012 2.422 29.072 1.00 84.38 288 ILE A O 1
ATOM 2200 N N . VAL A 1 289 ? -0.612 3.851 30.724 1.00 83.75 289 VAL A N 1
ATOM 2201 C CA . VAL A 1 289 ? -0.372 5.112 30.011 1.00 83.75 289 VAL A CA 1
ATOM 2202 C C . VAL A 1 289 ? 0.847 5.810 30.594 1.00 83.75 289 VAL A C 1
ATOM 2204 O O . VAL A 1 289 ? 0.847 6.174 31.767 1.00 83.75 289 VAL A O 1
ATOM 2207 N N . GLU A 1 290 ? 1.866 6.016 29.763 1.00 84.50 290 GLU A N 1
ATOM 2208 C CA . GLU A 1 290 ? 3.100 6.718 30.127 1.00 84.50 290 GLU A CA 1
ATOM 2209 C C . GLU A 1 290 ? 3.431 7.785 29.077 1.00 84.50 290 GLU A C 1
ATOM 2211 O O . GLU A 1 290 ? 3.224 7.587 27.874 1.00 84.50 290 GLU A O 1
ATOM 2216 N N . GLU A 1 291 ? 3.943 8.923 29.544 1.00 82.00 291 GLU A N 1
ATOM 2217 C CA . GLU A 1 291 ? 4.488 9.958 28.672 1.00 82.00 291 GLU A CA 1
ATOM 2218 C C . GLU A 1 291 ? 5.932 9.609 28.302 1.00 82.00 291 GLU A C 1
ATOM 2220 O O . GLU A 1 291 ? 6.752 9.312 29.174 1.00 82.00 291 GLU A O 1
ATOM 2225 N N . VAL A 1 292 ? 6.243 9.636 27.005 1.00 83.06 292 VAL A N 1
ATOM 2226 C CA . VAL A 1 292 ? 7.570 9.284 26.483 1.00 83.06 292 VAL A CA 1
ATOM 2227 C C . VAL A 1 292 ? 8.104 10.416 25.612 1.00 83.06 292 VAL A C 1
ATOM 2229 O O . VAL A 1 292 ? 7.417 10.904 24.716 1.00 83.06 292 VAL A O 1
ATOM 2232 N N . SER A 1 293 ? 9.354 10.807 25.856 1.00 81.81 293 SER A N 1
ATOM 2233 C CA . SER A 1 293 ? 10.085 11.763 25.021 1.00 81.81 293 SER A CA 1
ATOM 2234 C C . SER A 1 293 ? 10.744 11.034 23.847 1.00 81.81 293 SER A C 1
ATOM 2236 O O . SER A 1 293 ? 11.456 10.046 24.037 1.00 81.81 293 SER A O 1
ATOM 2238 N N . ILE A 1 294 ? 10.473 11.513 22.633 1.00 80.38 294 ILE A N 1
ATOM 2239 C CA . ILE A 1 294 ? 11.074 11.049 21.378 1.00 80.38 294 ILE A CA 1
ATOM 2240 C C . ILE A 1 294 ? 11.463 12.315 20.607 1.00 80.38 294 ILE A C 1
ATOM 2242 O O . ILE A 1 294 ? 10.592 12.883 19.947 1.00 80.38 294 ILE A O 1
ATOM 2246 N N . PRO A 1 295 ? 12.731 12.757 20.694 1.00 75.50 295 PRO A N 1
ATOM 2247 C CA . PRO A 1 295 ? 13.177 13.988 20.053 1.00 75.50 295 PRO A CA 1
ATOM 2248 C C . PRO A 1 295 ? 12.942 13.942 18.538 1.00 75.50 295 PRO A C 1
ATOM 2250 O O . PRO A 1 295 ? 13.409 13.011 17.875 1.00 75.50 295 PRO A O 1
ATOM 2253 N N . LEU A 1 296 ? 12.212 14.935 18.022 1.00 60.00 296 LEU A N 1
ATOM 2254 C CA . LEU A 1 296 ? 11.919 15.128 16.594 1.00 60.00 296 LEU A CA 1
ATOM 2255 C C . LEU A 1 296 ? 13.029 15.880 15.849 1.00 60.00 296 LEU A C 1
ATOM 2257 O O . LEU A 1 296 ? 13.619 16.817 16.437 1.00 60.00 296 LEU A O 1
#

Radius of gyration: 24.0 Å; chains: 1; bounding box: 61×46×70 Å

Sequence (296 aa):
MATPAKTASRLAFAIPEEHQDEYLELLQAIDRAAAAIMAHPPDYHPAVDLSRFPRIDAHFPAPGSTRSATGRIRGDPDGGLLAGRSVCLKDTISVAGVPQLFGTNAIESFTQLFAWPVFAFFALWAWCESLRAGIYYWWFELWLHSYWIGGDDQGGSVSVVAPYLGALKRISFQPAAHCDLVGLKPTFGLVPYTGVLSSEPALDYVGPMARTALDAAFLLEAVAGTDGIDDRQFGAPFPSAIPHYAECVLLGRERSSSGEGFASKFMDASVAKRVWEATSKLAELGAIVEEVSIPL

Secondary structure (DSSP, 8-state):
---HHHHHHHTT----GGGHHHHHHHHHHHHHHHHHHHTSPPPP-----TTTS-EEEEEPPPTT-SSPPEEEE---TT--TTTT--EEEPTTB--TTSEE-TT-SSSPPEE-SS--GGGGS-EEE-----TTS-SS-------SSS-------TT--EEEE---SS-----SHHHHHHTT-EE---STTTS--TTB--S-TTT--EEEEESSHHHHHHHHHHH-S--SS-TT-TTPPPGGG---HHHHHHT----EEEEGGG--TT--HHHHHHHHHHHHHHHHTT--EEEE----